Protein AF-0000000083312679 (afdb_homodimer)

pLDDT: mean 95.47, std 6.92, range [53.44, 98.94]

Sequence (278 aa):
MSSEPLKMNVRRFIEQGFNRQDMAEFDRYFSPQVVDHALPPGMPAGREGRKRFAQAFFAAFPDIHVHIEDLLAEGDRTVARWSAHGTHQGELMGIPATGKTVNLTGIAIDRFENGQSVEHWEIIDQVGLMQQLGVMPASMSSEPLKMNVRRFIEQGFNRQDMAEFDRYFSPQVVDHALPPGMPAGREGRKRFAQAFFAAFPDIHVHIEDLLAEGDRTVARWSAHGTHQGELMGIPATGKTVNLTGIAIDRFENGQSVEHWEIIDQVGLMQQLGVMPAS

Secondary structure (DSSP, 8-state):
--SHHHHHHHHHIIIIIIIS--THHHHHHEEEEEEETTPPTTSPSHHHHHHHHHHHHHHH-TT-EEEEEEEEEETTEEEEEEEEEEE--S-BTTBPP---EEEEEEEEEEEEETTEEEEEEEEE-HHHHHHHHTSS---/--SHHHHHHHHHIIIIIIIS--THHHHHHEEEEEEETTPPTTSPSHHHHHHHHHHHHHHH-TT-EEEEEEEEEETTEEEEEEEEEEE--S-BTTBPP---EEEEEEEEEEEEETTEEEEEEEEE-HHHHHHHHTSS---

Solvent-accessible surface area (backbone atoms only — not comparable to full-atom values): 14550 Å² total; per-residue (Å²): 127,78,38,58,66,59,49,52,51,50,53,48,38,49,48,41,29,56,51,61,57,33,68,68,41,50,62,62,42,34,30,71,73,17,47,59,74,52,65,62,89,88,54,56,73,27,38,63,20,54,49,53,51,50,50,46,49,39,57,11,20,73,67,38,41,70,42,79,76,44,78,45,42,43,82,54,30,37,38,38,34,34,38,30,37,30,38,29,68,23,56,47,97,87,38,68,51,72,65,44,70,44,73,41,43,36,42,36,36,36,35,48,57,96,80,15,30,45,32,38,44,51,45,54,44,57,63,63,41,35,28,64,69,65,80,36,78,76,132,128,78,39,57,64,60,49,52,50,51,52,48,37,49,47,42,30,54,50,62,57,33,68,68,40,50,64,63,43,33,31,72,72,18,48,58,74,51,65,64,88,89,55,56,73,27,37,63,21,54,50,53,51,50,50,46,48,39,55,12,19,74,65,36,40,71,43,78,74,43,78,46,42,46,83,54,32,38,36,38,32,32,40,30,36,31,38,30,68,23,57,48,96,86,38,67,52,70,66,46,70,45,73,41,43,37,42,37,38,36,35,48,56,95,81,14,31,44,33,37,43,52,46,54,47,56,61,62,40,36,30,66,69,65,79,38,80,75,131

Organism: NCBI:txid1204385

Foldseek 3Di:
DDQVLVQVLVVCCLVCCQQVVPLVSLVQAADQQAQEPAQDPPADGGSRSVSVLSVLVCQQFVNKHKDFPDWDGDDQKIKTKMKIKGFGCQDDPNRGGQRFIDIKIKMKMFGDDPNYGRYIDMDIPVVRRCCRSPNDPDD/DDQVLVQVLVVCCLVCCQQVVPLVSLVQAADQQAQEPAQDPPADGGSRSVSVLSVLVCQQFVNKHKDFPDWDGDDQKIKTKMKIKGFGCQDDPNRGGQRFIDIKIKMKMFGDDPNYGRYIDMDIPVVRRCCRSPNDPDD

InterPro domains:
  IPR009959 Polyketide cyclase SnoaL-like [PF07366] (10-133)
  IPR009959 Polyketide cyclase SnoaL-like [PTHR38436] (7-137)
  IPR032710 NTF2-like domain superfamily [SSF54427] (4-137)

Nearest PDB structures (foldseek):
  5x7l-assembly1_A  TM=9.373E-01  e=1.331E-15  Streptomyces laurentii
  2gey-assembly3_A  TM=9.085E-01  e=1.146E-13  Streptomyces galilaeus
  2gey-assembly1_B  TM=9.117E-01  e=2.950E-13  Streptomyces galilaeus
  3kkg-assembly1_A-2  TM=8.925E-01  e=1.491E-12  Jannaschia sp. CCS1
  8r20-assembly1_B  TM=8.437E-01  e=8.123E-13  Micromonospora

Radius of gyration: 18.84 Å; Cα contacts (8 Å, |Δi|>4): 569; chains: 2; bounding box: 46×48×37 Å

Structure (mmCIF, N/CA/C/O backbone):
data_AF-0000000083312679-model_v1
#
loop_
_entity.id
_entity.type
_entity.pdbx_description
1 polymer 'Ester cyclase'
#
loop_
_atom_site.group_PDB
_atom_site.id
_atom_site.type_symbol
_atom_site.label_atom_id
_atom_site.label_alt_id
_atom_site.label_comp_id
_atom_site.label_asym_id
_atom_site.label_entity_id
_atom_site.label_seq_id
_atom_site.pdbx_PDB_ins_code
_atom_site.Cartn_x
_atom_site.Cartn_y
_atom_site.Cartn_z
_atom_site.occupancy
_atom_site.B_iso_or_equiv
_atom_site.auth_seq_id
_atom_site.auth_comp_id
_atom_site.auth_asym_id
_atom_site.auth_atom_id
_atom_site.pdbx_PDB_model_num
ATOM 1 N N . MET A 1 1 ? 24.859 9.508 -3.967 1 53.72 1 MET A N 1
ATOM 2 C CA . MET A 1 1 ? 24.406 10.516 -3.018 1 53.72 1 MET A CA 1
ATOM 3 C C . MET A 1 1 ? 23.781 9.867 -1.785 1 53.72 1 MET A C 1
ATOM 5 O O . MET A 1 1 ? 23.25 8.758 -1.866 1 53.72 1 MET A O 1
ATOM 9 N N . SER A 1 2 ? 24.141 10.164 -0.634 1 67.88 2 SER A N 1
ATOM 10 C CA . SER A 1 2 ? 23.734 9.539 0.619 1 67.88 2 SER A CA 1
ATOM 11 C C . SER A 1 2 ? 22.219 9.617 0.811 1 67.88 2 SER A C 1
ATOM 13 O O . SER A 1 2 ? 21.625 10.68 0.605 1 67.88 2 SER A O 1
ATOM 15 N N . SER A 1 3 ? 21.547 8.438 0.856 1 84.81 3 SER A N 1
ATOM 16 C CA . SER A 1 3 ? 20.094 8.344 1.004 1 84.81 3 SER A CA 1
ATOM 17 C C . SER A 1 3 ? 19.641 8.773 2.396 1 84.81 3 SER A C 1
ATOM 19 O O . SER A 1 3 ? 18.453 8.93 2.65 1 84.81 3 SER A O 1
ATOM 21 N N . GLU A 1 4 ? 20.672 9.148 3.244 1 89.19 4 GLU A N 1
ATOM 22 C CA . GLU A 1 4 ? 20.359 9.422 4.645 1 89.19 4 GLU A CA 1
ATOM 23 C C . GLU A 1 4 ? 19.672 10.781 4.801 1 89.19 4 GLU A C 1
ATOM 25 O O . GLU A 1 4 ? 18.719 10.914 5.562 1 89.19 4 GLU A O 1
ATOM 30 N N . PRO A 1 5 ? 20.125 11.742 4.09 1 93.88 5 PRO A N 1
ATOM 31 C CA . PRO A 1 5 ? 19.422 13.023 4.211 1 93.88 5 PRO A CA 1
ATOM 32 C C . PRO A 1 5 ? 17.953 12.914 3.83 1 93.88 5 PRO A C 1
ATOM 34 O O . PRO A 1 5 ? 17.109 13.578 4.434 1 93.88 5 PRO A O 1
ATOM 37 N N . LEU A 1 6 ? 17.625 12.148 2.828 1 96.5 6 LEU A N 1
ATOM 38 C CA . LEU A 1 6 ? 16.234 11.961 2.436 1 96.5 6 LEU A CA 1
ATOM 39 C C . LEU A 1 6 ? 15.445 11.281 3.547 1 96.5 6 LEU A C 1
ATOM 41 O O . LEU A 1 6 ? 14.289 11.633 3.795 1 96.5 6 LEU A O 1
ATOM 45 N N . LYS A 1 7 ? 16.062 10.359 4.203 1 97.69 7 LYS A N 1
ATOM 46 C CA . LYS A 1 7 ? 15.391 9.664 5.297 1 97.69 7 LYS A CA 1
ATOM 47 C C . LYS A 1 7 ? 15.133 10.609 6.469 1 97.69 7 LYS A C 1
ATOM 49 O O . LYS A 1 7 ? 14.078 10.539 7.105 1 97.69 7 LYS A O 1
ATOM 54 N N . MET A 1 8 ? 16.109 11.375 6.773 1 97.62 8 MET A N 1
ATOM 55 C CA . MET A 1 8 ? 15.93 12.359 7.84 1 97.62 8 MET A CA 1
ATOM 56 C C . MET A 1 8 ? 14.773 13.312 7.516 1 97.62 8 MET A C 1
ATOM 58 O O . MET A 1 8 ? 14.016 13.695 8.406 1 97.62 8 MET A O 1
ATOM 62 N N . ASN A 1 9 ? 14.719 13.688 6.27 1 97.94 9 ASN A N 1
ATOM 63 C CA . ASN A 1 9 ? 13.625 14.539 5.812 1 97.94 9 ASN A CA 1
ATOM 64 C C . ASN A 1 9 ? 12.266 13.883 6.051 1 97.94 9 ASN A C 1
ATOM 66 O O . ASN A 1 9 ? 11.336 14.531 6.539 1 97.94 9 ASN A O 1
ATOM 70 N N . VAL A 1 10 ? 12.148 12.602 5.75 1 98.62 10 VAL A N 1
ATOM 71 C CA . VAL A 1 10 ? 10.906 11.859 5.949 1 98.62 10 VAL A CA 1
ATOM 72 C C . VAL A 1 10 ? 10.586 11.766 7.438 1 98.62 10 VAL A C 1
ATOM 74 O O . VAL A 1 10 ? 9.453 12 7.852 1 98.62 10 VAL A O 1
ATOM 77 N N . ARG A 1 11 ? 11.586 11.453 8.266 1 98.62 11 ARG A N 1
ATOM 78 C CA . ARG A 1 11 ? 11.375 11.352 9.703 1 98.62 11 ARG A CA 1
ATOM 79 C C . ARG A 1 11 ? 10.867 12.672 10.281 1 98.62 11 ARG A C 1
ATOM 81 O O . ARG A 1 11 ? 9.945 12.688 11.102 1 98.62 11 ARG A O 1
ATOM 88 N N . ARG A 1 12 ? 11.508 13.719 9.859 1 98.56 12 ARG A N 1
ATOM 89 C CA . ARG A 1 12 ? 11.07 15.039 10.32 1 98.56 12 ARG A CA 1
ATOM 90 C C . ARG A 1 12 ? 9.633 15.312 9.898 1 98.56 12 ARG A C 1
ATOM 92 O O . ARG A 1 12 ? 8.828 15.82 10.695 1 98.56 12 ARG A O 1
ATOM 99 N N . PHE A 1 13 ? 9.344 15.008 8.656 1 98.81 13 PHE A N 1
ATOM 100 C CA . PHE A 1 13 ? 8.008 15.266 8.141 1 98.81 13 PHE A CA 1
ATOM 101 C C . PHE A 1 13 ? 6.961 14.5 8.945 1 98.81 13 PHE A C 1
ATOM 103 O O . PHE A 1 13 ? 5.918 15.047 9.305 1 98.81 13 PHE A O 1
ATOM 110 N N . ILE A 1 14 ? 7.188 13.234 9.234 1 98.75 14 ILE A N 1
ATOM 111 C CA . ILE A 1 14 ? 6.246 12.43 10.008 1 98.75 14 ILE A CA 1
ATOM 112 C C . ILE A 1 14 ? 6.098 13.016 11.406 1 98.75 14 ILE A C 1
ATOM 114 O O . ILE A 1 14 ? 4.98 13.164 11.906 1 98.75 14 ILE A O 1
ATOM 118 N N . GLU A 1 15 ? 7.203 13.375 12.031 1 98.62 15 GLU A N 1
ATOM 119 C CA . GLU A 1 15 ? 7.168 13.906 13.391 1 98.62 15 GLU A CA 1
ATOM 120 C C . GLU A 1 15 ? 6.477 15.266 13.438 1 98.62 15 GLU A C 1
ATOM 122 O O . GLU A 1 15 ? 5.531 15.461 14.203 1 98.62 15 GLU A O 1
ATOM 127 N N . GLN A 1 16 ? 6.883 16.172 12.602 1 98.5 16 GLN A N 1
ATOM 128 C CA . GLN A 1 16 ? 6.383 17.547 12.672 1 98.5 16 GLN A CA 1
ATOM 129 C C . GLN A 1 16 ? 5.059 17.688 11.922 1 98.5 16 GLN A C 1
ATOM 131 O O . GLN A 1 16 ? 4.125 18.312 12.422 1 98.5 16 GLN A O 1
ATOM 136 N N . GLY A 1 17 ? 4.98 17.141 10.727 1 98.25 17 GLY A N 1
ATOM 137 C CA . GLY A 1 17 ? 3.812 17.312 9.875 1 98.25 17 GLY A CA 1
ATOM 138 C C . GLY A 1 17 ? 2.604 16.531 10.359 1 98.25 17 GLY A C 1
ATOM 139 O O . GLY A 1 17 ? 1.486 17.062 10.367 1 98.25 17 GLY A O 1
ATOM 140 N N . PHE A 1 18 ? 2.82 15.328 10.812 1 97.94 18 PHE A N 1
ATOM 141 C CA . PHE A 1 18 ? 1.688 14.484 11.18 1 97.94 18 PHE A CA 1
ATOM 142 C C . PHE A 1 18 ? 1.524 14.422 12.695 1 97.94 18 PHE A C 1
ATOM 144 O O . PHE A 1 18 ? 0.461 14.758 13.219 1 97.94 18 PHE A O 1
ATOM 151 N N . ASN A 1 19 ? 2.588 14.078 13.414 1 98.62 19 ASN A N 1
ATOM 152 C CA . ASN A 1 19 ? 2.451 13.867 14.852 1 98.62 19 ASN A CA 1
ATOM 153 C C . ASN A 1 19 ? 2.234 15.18 15.594 1 98.62 19 ASN A C 1
ATOM 155 O O . ASN A 1 19 ? 1.519 15.219 16.594 1 98.62 19 ASN A O 1
ATOM 159 N N . ARG A 1 20 ? 2.826 16.281 15.07 1 98.25 20 ARG A N 1
ATOM 160 C CA . ARG A 1 20 ? 2.605 17.594 15.664 1 98.25 20 ARG A CA 1
ATOM 161 C C . ARG A 1 20 ? 1.607 18.406 14.844 1 98.25 20 ARG A C 1
ATOM 163 O O . ARG A 1 20 ? 1.278 19.547 15.195 1 98.25 20 ARG A O 1
ATOM 170 N N . GLN A 1 21 ? 1.183 17.875 13.781 1 98.25 21 GLN A N 1
ATOM 171 C CA . GLN A 1 21 ? 0.177 18.438 12.883 1 98.25 21 GLN A CA 1
ATOM 172 C C . GLN A 1 21 ? 0.547 19.859 12.461 1 98.25 21 GLN A C 1
ATOM 174 O O . GLN A 1 21 ? -0.318 20.734 12.375 1 98.25 21 GLN A O 1
ATOM 179 N N . ASP A 1 22 ? 1.848 20.062 12.25 1 98.12 22 ASP A N 1
ATOM 180 C CA . ASP A 1 22 ? 2.365 21.344 11.773 1 98.12 22 ASP A CA 1
ATOM 181 C C . ASP A 1 22 ? 2.238 21.453 10.25 1 98.12 22 ASP A C 1
ATOM 183 O O . ASP A 1 22 ? 3.059 20.906 9.516 1 98.12 22 ASP A O 1
ATOM 187 N N . MET A 1 23 ? 1.324 22.266 9.781 1 97.5 23 MET A N 1
ATOM 188 C CA . MET A 1 23 ? 1.02 22.375 8.359 1 97.5 23 MET A CA 1
ATOM 189 C C . MET A 1 23 ? 2.17 23.031 7.605 1 97.5 23 MET A C 1
ATOM 191 O O . MET A 1 23 ? 2.33 22.828 6.402 1 97.5 23 MET A O 1
ATOM 195 N N . ALA A 1 24 ? 3.004 23.812 8.258 1 98.06 24 ALA A N 1
ATOM 196 C CA . ALA A 1 24 ? 4.152 24.438 7.617 1 98.06 24 ALA A CA 1
ATOM 197 C C . ALA A 1 24 ? 5.148 23.406 7.121 1 98.06 24 ALA A C 1
ATOM 199 O O . ALA A 1 24 ? 5.875 23.641 6.152 1 98.06 24 ALA A O 1
ATOM 200 N N . GLU A 1 25 ? 5.148 22.312 7.785 1 98.44 25 GLU A N 1
ATOM 201 C CA . GLU A 1 25 ? 6.066 21.234 7.387 1 98.44 25 GLU A CA 1
ATOM 202 C C . GLU A 1 25 ? 5.664 20.641 6.043 1 98.44 25 GLU A C 1
ATOM 204 O O . GLU A 1 25 ? 6.508 20.094 5.324 1 98.44 25 GLU A O 1
ATOM 209 N N . PHE A 1 26 ? 4.379 20.703 5.68 1 98.62 26 PHE A N 1
ATOM 210 C CA . PHE A 1 26 ? 3.941 20.25 4.367 1 98.62 26 PHE A CA 1
ATOM 211 C C . PHE A 1 26 ? 4.508 21.141 3.266 1 98.62 26 PHE A C 1
ATOM 213 O O . PHE A 1 26 ? 4.844 20.656 2.182 1 98.62 26 PHE A O 1
ATOM 220 N N . ASP A 1 27 ? 4.668 22.453 3.545 1 98.06 27 ASP A N 1
ATOM 221 C CA . ASP A 1 27 ? 5.254 23.391 2.596 1 98.06 27 ASP A CA 1
ATOM 222 C C . ASP A 1 27 ? 6.738 23.109 2.383 1 98.06 27 ASP A C 1
ATOM 224 O O . ASP A 1 27 ? 7.258 23.297 1.28 1 98.06 27 ASP A O 1
ATOM 228 N N . ARG A 1 28 ? 7.363 22.719 3.424 1 98 28 ARG A N 1
ATOM 229 C CA . ARG A 1 28 ? 8.789 22.422 3.357 1 98 28 ARG A CA 1
ATOM 230 C C . ARG A 1 28 ? 9.031 21.109 2.621 1 98 28 ARG A C 1
ATOM 232 O O . ARG A 1 28 ? 10 20.984 1.861 1 98 28 ARG A O 1
ATOM 239 N N . TYR A 1 29 ? 8.188 20.109 2.826 1 98.62 29 TYR A N 1
ATOM 240 C CA . TYR A 1 29 ? 8.422 18.734 2.404 1 98.62 29 TYR A CA 1
ATOM 241 C C . TYR A 1 29 ? 7.996 18.531 0.957 1 98.62 29 TYR A C 1
ATOM 243 O O . TYR A 1 29 ? 8.711 17.906 0.175 1 98.62 29 TYR A O 1
ATOM 251 N N . PHE A 1 30 ? 6.859 19.078 0.533 1 98.75 30 PHE A N 1
ATOM 252 C CA . PHE A 1 30 ? 6.312 18.844 -0.799 1 98.75 30 PHE A CA 1
ATOM 253 C C . PHE A 1 30 ? 6.574 20.047 -1.705 1 98.75 30 PHE A C 1
ATOM 255 O O . PHE A 1 30 ? 6.434 21.203 -1.281 1 98.75 30 PHE A O 1
ATOM 262 N N . SER A 1 31 ? 6.969 19.766 -2.939 1 98.62 31 SER A N 1
ATOM 263 C CA . SER A 1 31 ? 6.938 20.812 -3.961 1 98.62 31 SER A CA 1
ATOM 264 C C . SER A 1 31 ? 5.52 21.312 -4.188 1 98.62 31 SER A C 1
ATOM 266 O O . SER A 1 31 ? 4.559 20.547 -4.098 1 98.62 31 SER A O 1
ATOM 268 N N . PRO A 1 32 ? 5.359 22.594 -4.531 1 97.69 32 PRO A N 1
ATOM 269 C CA . PRO A 1 32 ? 4.012 23.125 -4.758 1 97.69 32 PRO A CA 1
ATOM 270 C C . PRO A 1 32 ? 3.244 22.344 -5.828 1 97.69 32 PRO A C 1
ATOM 272 O O . PRO A 1 32 ? 2.018 22.25 -5.762 1 97.69 32 PRO A O 1
ATOM 275 N N . GLN A 1 33 ? 3.975 21.781 -6.742 1 97.5 33 GLN A N 1
ATOM 276 C CA . GLN A 1 33 ? 3.33 21.094 -7.855 1 97.5 33 GLN A CA 1
ATOM 277 C C . GLN A 1 33 ? 3.568 19.594 -7.781 1 97.5 33 GLN A C 1
ATOM 279 O O . GLN A 1 33 ? 3.678 18.922 -8.812 1 97.5 33 GLN A O 1
ATOM 284 N N . VAL A 1 34 ? 3.77 19.141 -6.617 1 98.69 34 VAL A N 1
ATOM 285 C CA . VAL A 1 34 ? 3.965 17.703 -6.445 1 98.69 34 VAL A CA 1
ATOM 286 C C . VAL A 1 34 ? 2.877 16.938 -7.191 1 98.69 34 VAL A C 1
ATOM 288 O O . VAL A 1 34 ? 1.705 17.312 -7.16 1 98.69 34 VAL A O 1
ATOM 291 N N . VAL A 1 35 ? 3.246 15.953 -7.977 1 98.5 35 VAL A N 1
ATOM 292 C CA . VAL A 1 35 ? 2.301 15.008 -8.562 1 98.5 35 VAL A CA 1
ATOM 293 C C . VAL A 1 35 ? 1.924 13.953 -7.523 1 98.5 35 VAL A C 1
ATOM 295 O O . VAL A 1 35 ? 2.723 13.062 -7.219 1 98.5 35 VAL A O 1
ATOM 298 N N . ASP A 1 36 ? 0.743 14.078 -7.035 1 98.12 36 ASP A N 1
ATOM 299 C CA . ASP A 1 36 ? 0.276 13.195 -5.969 1 98.12 36 ASP A CA 1
ATOM 300 C C . ASP A 1 36 ? -0.697 12.148 -6.512 1 98.12 36 ASP A C 1
ATOM 302 O O . ASP A 1 36 ? -1.846 12.461 -6.824 1 98.12 36 ASP A O 1
ATOM 306 N N . HIS A 1 37 ? -0.291 10.891 -6.523 1 97.5 37 HIS A N 1
ATOM 307 C CA . HIS A 1 37 ? -1.085 9.797 -7.074 1 97.5 37 HIS A CA 1
ATOM 308 C C . HIS A 1 37 ? -2 9.195 -6.016 1 97.5 37 HIS A C 1
ATOM 310 O O . HIS A 1 37 ? -2.732 8.242 -6.297 1 97.5 37 HIS A O 1
ATOM 316 N N . ALA A 1 38 ? -1.944 9.75 -4.809 1 96.19 38 ALA A N 1
ATOM 317 C CA . ALA A 1 38 ? -2.652 9.117 -3.695 1 96.19 38 ALA A CA 1
ATOM 318 C C . ALA A 1 38 ? -3.836 9.969 -3.246 1 96.19 38 ALA A C 1
ATOM 320 O O . ALA A 1 38 ? -4.562 9.594 -2.322 1 96.19 38 ALA A O 1
ATOM 321 N N . LEU A 1 39 ? -4.094 11.094 -3.859 1 93.94 39 LEU A N 1
ATOM 322 C CA . LEU A 1 39 ? -5.184 11.977 -3.459 1 93.94 39 LEU A CA 1
ATOM 323 C C . LEU A 1 39 ? -6.531 11.406 -3.895 1 93.94 39 LEU A C 1
ATOM 325 O O . LEU A 1 39 ? -6.676 10.938 -5.027 1 93.94 39 LEU A O 1
ATOM 329 N N . PRO A 1 40 ? -7.492 11.414 -3.01 1 87.88 40 PRO A N 1
ATOM 330 C CA . PRO A 1 40 ? -8.844 11.055 -3.449 1 87.88 40 PRO A CA 1
ATOM 331 C C . PRO A 1 40 ? -9.375 11.977 -4.543 1 87.88 40 PRO A C 1
ATOM 333 O O . PRO A 1 40 ? -8.922 13.117 -4.664 1 87.88 40 PRO A O 1
ATOM 336 N N . PRO A 1 41 ? -10.328 11.367 -5.25 1 85.31 41 PRO A N 1
ATOM 337 C CA . PRO A 1 41 ? -10.938 12.211 -6.281 1 85.31 41 PRO A CA 1
ATOM 338 C C . PRO A 1 41 ? -11.586 13.469 -5.707 1 85.31 41 PRO A C 1
ATOM 340 O O . PRO A 1 41 ? -12.164 13.422 -4.617 1 85.31 41 PRO A O 1
ATOM 343 N N . GLY A 1 42 ? -11.43 14.578 -6.43 1 86.62 42 GLY A N 1
ATOM 344 C CA . GLY A 1 42 ? -12.094 15.812 -6.039 1 86.62 42 GLY A CA 1
ATOM 345 C C . GLY A 1 42 ? -11.195 16.766 -5.27 1 86.62 42 GLY A C 1
ATOM 346 O O . GLY A 1 42 ? -11.547 17.922 -5.059 1 86.62 42 GLY A O 1
ATOM 347 N N . MET A 1 43 ? -10.109 16.328 -4.867 1 90.5 43 MET A N 1
ATOM 348 C CA . MET A 1 43 ? -9.172 17.188 -4.152 1 90.5 43 MET A CA 1
ATOM 349 C C . MET A 1 43 ? -8.359 18.047 -5.129 1 90.5 43 MET A C 1
ATOM 351 O O . MET A 1 43 ? -8.102 17.625 -6.258 1 90.5 43 MET A O 1
ATOM 355 N N . PRO A 1 44 ? -7.941 19.203 -4.664 1 94.75 44 PRO A N 1
ATOM 356 C CA . PRO A 1 44 ? -7.023 19.984 -5.492 1 94.75 44 PRO A CA 1
ATOM 357 C C . PRO A 1 44 ? -5.715 19.266 -5.777 1 94.75 44 PRO A C 1
ATOM 359 O O . PRO A 1 44 ? -5.285 18.422 -4.984 1 94.75 44 PRO A O 1
ATOM 362 N N . ALA A 1 45 ? -5.199 19.641 -6.887 1 96.12 45 ALA A N 1
ATOM 363 C CA . ALA A 1 45 ? -3.906 19.047 -7.23 1 96.12 45 ALA A CA 1
ATOM 364 C C . ALA A 1 45 ? -2.785 19.672 -6.402 1 96.12 45 ALA A C 1
ATOM 366 O O . ALA A 1 45 ? -2.98 20.703 -5.758 1 96.12 45 ALA A O 1
ATOM 367 N N . GLY A 1 46 ? -1.631 18.938 -6.363 1 97.38 46 GLY A N 1
ATOM 368 C CA . GLY A 1 46 ? -0.413 19.484 -5.777 1 97.38 46 GLY A CA 1
ATOM 369 C C . GLY A 1 46 ? -0.438 19.5 -4.262 1 97.38 46 GLY A C 1
ATOM 370 O O . GLY A 1 46 ? -1.159 18.719 -3.637 1 97.38 46 GLY A O 1
ATOM 371 N N . ARG A 1 47 ? 0.456 20.328 -3.701 1 98.12 47 ARG A N 1
ATOM 372 C CA . ARG A 1 47 ? 0.679 20.422 -2.262 1 98.12 47 ARG A CA 1
ATOM 373 C C . ARG A 1 47 ? -0.594 20.844 -1.537 1 98.12 47 ARG A C 1
ATOM 375 O O . ARG A 1 47 ? -0.857 20.391 -0.42 1 98.12 47 ARG A O 1
ATOM 382 N N . GLU A 1 48 ? -1.374 21.672 -2.15 1 97.56 48 GLU A N 1
ATOM 383 C CA . GLU A 1 48 ? -2.607 22.141 -1.523 1 97.56 48 GLU A CA 1
ATOM 384 C C . GLU A 1 48 ? -3.58 20.984 -1.298 1 97.56 48 GLU A C 1
ATOM 386 O O . GLU A 1 48 ? -4.242 20.922 -0.259 1 97.56 48 GLU A O 1
ATOM 391 N N . GLY A 1 49 ? -3.723 20.109 -2.254 1 97.62 49 GLY A N 1
ATOM 392 C CA . GLY A 1 49 ? -4.559 18.938 -2.064 1 97.62 49 GLY A CA 1
ATOM 393 C C . GLY A 1 49 ? -4.094 18.047 -0.927 1 97.62 49 GLY A C 1
ATOM 394 O O . GLY A 1 49 ? -4.902 17.578 -0.126 1 97.62 49 GLY A O 1
ATOM 395 N N . ARG A 1 50 ? -2.791 17.875 -0.872 1 97.75 50 ARG A N 1
ATOM 396 C CA . ARG A 1 50 ? -2.217 17.062 0.192 1 97.75 50 ARG A CA 1
ATOM 397 C C . ARG A 1 50 ? -2.502 17.672 1.562 1 97.75 50 ARG A C 1
ATOM 399 O O . ARG A 1 50 ? -2.84 16.953 2.506 1 97.75 50 ARG A O 1
ATOM 406 N N . LYS A 1 51 ? -2.391 18.969 1.65 1 97.94 51 LYS A N 1
ATOM 407 C CA . LYS A 1 51 ? -2.656 19.656 2.906 1 97.94 51 LYS A CA 1
ATOM 408 C C . LYS A 1 51 ? -4.121 19.516 3.309 1 97.94 51 LYS A C 1
ATOM 410 O O . LYS A 1 51 ? -4.43 19.25 4.473 1 97.94 51 LYS A O 1
ATOM 415 N N . ARG A 1 52 ? -4.992 19.688 2.373 1 96.5 52 ARG A N 1
ATOM 416 C CA . ARG A 1 52 ? -6.418 19.562 2.658 1 96.5 52 ARG A CA 1
ATOM 417 C C . ARG A 1 52 ? -6.762 18.156 3.121 1 96.5 52 ARG A C 1
ATOM 419 O O . ARG A 1 52 ? -7.551 17.969 4.055 1 96.5 52 ARG A O 1
ATOM 426 N N . PHE A 1 53 ? -6.188 17.203 2.5 1 95.81 53 PHE A N 1
ATOM 427 C CA . PHE A 1 53 ? -6.402 15.82 2.891 1 95.81 53 PHE A CA 1
ATOM 428 C C . PHE A 1 53 ? -5.918 15.578 4.316 1 95.81 53 PHE A C 1
ATOM 430 O O . PHE A 1 53 ? -6.629 14.984 5.129 1 95.81 53 PHE A O 1
ATOM 437 N N . ALA A 1 54 ? -4.73 16.047 4.562 1 97.19 54 ALA A N 1
ATOM 438 C CA . ALA A 1 54 ? -4.172 15.883 5.902 1 97.19 54 ALA A CA 1
ATOM 439 C C . ALA A 1 54 ? -5.055 16.562 6.945 1 97.19 54 ALA A C 1
ATOM 441 O O . ALA A 1 54 ? -5.293 16.016 8.023 1 97.19 54 ALA A O 1
ATOM 442 N N . GLN A 1 55 ? -5.574 17.688 6.664 1 96.69 55 GLN A N 1
ATOM 443 C CA . GLN A 1 55 ? -6.43 18.422 7.586 1 96.69 55 GLN A CA 1
ATOM 444 C C . GLN A 1 55 ? -7.719 17.656 7.871 1 96.69 55 GLN A C 1
ATOM 446 O O . GLN A 1 55 ? -8.188 17.625 9.016 1 96.69 55 GLN A O 1
ATOM 451 N N . ALA A 1 56 ? -8.281 17.109 6.848 1 94.56 56 ALA A N 1
ATOM 452 C CA . ALA A 1 56 ? -9.477 16.297 7.039 1 94.56 56 ALA A CA 1
ATOM 453 C C . ALA A 1 56 ? -9.188 15.102 7.945 1 94.56 56 ALA A C 1
ATOM 455 O O . ALA A 1 56 ? -10.008 14.75 8.805 1 94.56 56 ALA A O 1
ATOM 456 N N . PHE A 1 57 ? -8.086 14.523 7.738 1 96.12 57 PHE A N 1
ATOM 457 C CA . PHE A 1 57 ? -7.68 13.383 8.547 1 96.12 57 PHE A CA 1
ATOM 458 C C . PHE A 1 57 ? -7.445 13.797 9.992 1 96.12 57 PHE A C 1
ATOM 460 O O . PHE A 1 57 ? -7.859 13.102 10.922 1 96.12 57 PHE A O 1
ATOM 467 N N . PHE A 1 58 ? -6.812 14.922 10.211 1 97.81 58 PHE A N 1
ATOM 468 C CA . PHE A 1 58 ? -6.566 15.438 11.555 1 97.81 58 PHE A CA 1
ATOM 469 C C . PHE A 1 58 ? -7.875 15.766 12.258 1 97.81 58 PHE A C 1
ATOM 471 O O . PHE A 1 58 ? -8.008 15.547 13.461 1 97.81 58 PHE A O 1
ATOM 478 N N . ALA A 1 59 ? -8.797 16.281 11.484 1 97.62 59 ALA A N 1
ATOM 479 C CA . ALA A 1 59 ? -10.109 16.594 12.055 1 97.62 59 ALA A CA 1
ATOM 480 C C . ALA A 1 59 ? -10.828 15.312 12.484 1 97.62 59 ALA A C 1
ATOM 482 O O . ALA A 1 59 ? -11.5 15.297 13.516 1 97.62 59 ALA A O 1
ATOM 483 N N . ALA A 1 60 ? -10.641 14.312 11.742 1 97.62 60 ALA A N 1
ATOM 484 C CA . ALA A 1 60 ? -11.289 13.039 12.031 1 97.62 60 ALA A CA 1
ATOM 485 C C . ALA A 1 60 ? -10.602 12.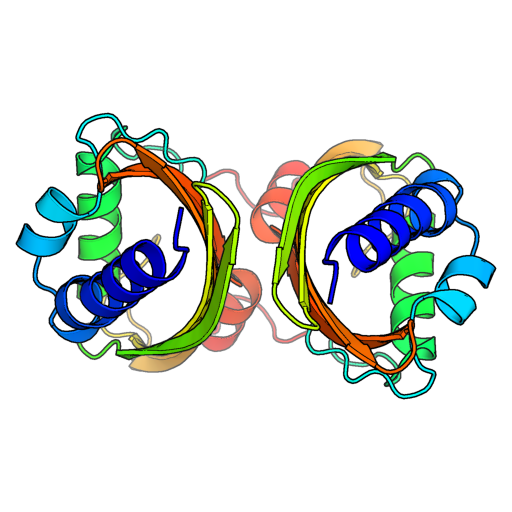32 13.188 1 97.62 60 ALA A C 1
ATOM 487 O O . ALA A 1 60 ? -11.25 11.633 13.984 1 97.62 60 ALA A O 1
ATOM 488 N N . PHE A 1 61 ? -9.297 12.445 13.242 1 98.19 61 PHE A N 1
ATOM 489 C CA . PHE A 1 61 ? -8.469 11.797 14.25 1 98.19 61 PHE A CA 1
ATOM 490 C C . PHE A 1 61 ? -7.551 12.812 14.93 1 98.19 61 PHE A C 1
ATOM 492 O O . PHE A 1 61 ? -6.332 12.781 14.734 1 98.19 61 PHE A O 1
ATOM 499 N N . PRO A 1 62 ? -8 13.57 15.828 1 98.19 62 PRO A N 1
ATOM 500 C CA . PRO A 1 62 ? -7.203 14.656 16.406 1 98.19 62 PRO A CA 1
ATOM 501 C C . PRO A 1 62 ? -6.027 14.148 17.234 1 98.19 62 PRO A C 1
ATOM 503 O O . PRO A 1 62 ? -5.066 14.891 17.469 1 98.19 62 PRO A O 1
ATOM 506 N N . ASP A 1 63 ? -6.086 12.891 17.703 1 98.44 63 ASP A N 1
ATOM 507 C CA . ASP A 1 63 ? -5.02 12.328 18.516 1 98.44 63 ASP A CA 1
ATOM 508 C C . ASP A 1 63 ? -4.152 11.367 17.703 1 98.44 63 ASP A C 1
ATOM 510 O O . ASP A 1 63 ? -3.463 10.516 18.266 1 98.44 63 ASP A O 1
ATOM 514 N N . ILE A 1 64 ? -4.215 11.477 16.406 1 98.06 64 ILE A N 1
ATOM 515 C CA . ILE A 1 64 ? -3.498 10.555 15.531 1 98.06 64 ILE A CA 1
ATOM 516 C C . ILE A 1 64 ? -2.008 10.578 15.867 1 98.06 64 ILE A C 1
ATOM 518 O O . ILE A 1 64 ? -1.44 11.641 16.125 1 98.06 64 ILE A O 1
ATOM 522 N N . HIS A 1 65 ? -1.374 9.453 15.875 1 98.81 65 HIS A N 1
ATOM 523 C CA . HIS A 1 65 ? 0.068 9.297 16.031 1 98.81 65 HIS A CA 1
ATOM 524 C C . HIS A 1 65 ? 0.619 8.273 15.039 1 98.81 65 HIS A C 1
ATOM 526 O O . HIS A 1 65 ? 0.165 7.133 15.008 1 98.81 65 HIS A O 1
ATOM 532 N N . VAL A 1 66 ? 1.601 8.727 14.297 1 98.75 66 VAL A N 1
ATOM 533 C CA . VAL A 1 66 ? 2.158 7.906 13.227 1 98.75 66 VAL A CA 1
ATOM 534 C C . VAL A 1 66 ? 3.525 7.367 13.648 1 98.75 66 VAL A C 1
ATOM 536 O O . VAL A 1 66 ? 4.336 8.102 14.219 1 98.75 66 VAL A O 1
ATOM 539 N N . HIS A 1 67 ? 3.734 6.121 13.375 1 98.75 67 HIS A N 1
ATOM 540 C CA . HIS A 1 67 ? 5.012 5.449 13.594 1 98.75 67 HIS A CA 1
ATOM 541 C C . HIS A 1 67 ? 5.586 4.926 12.281 1 98.75 67 HIS A C 1
ATOM 543 O O . HIS A 1 67 ? 4.875 4.312 11.492 1 98.75 67 HIS A O 1
ATOM 549 N N . ILE A 1 68 ? 6.848 5.227 12.078 1 98.81 68 ILE A N 1
ATOM 550 C CA . ILE A 1 68 ? 7.547 4.652 10.93 1 98.81 68 ILE A CA 1
ATOM 551 C C . ILE A 1 68 ? 8.008 3.232 11.266 1 98.81 68 ILE A C 1
ATOM 553 O O . ILE A 1 68 ? 8.789 3.031 12.203 1 98.81 68 ILE A O 1
ATOM 557 N N . GLU A 1 69 ? 7.523 2.293 10.516 1 98.75 69 GLU A N 1
ATOM 558 C CA . GLU A 1 69 ? 7.891 0.895 10.719 1 98.75 69 GLU A CA 1
ATOM 559 C C . GLU A 1 69 ? 9.125 0.523 9.898 1 98.75 69 GLU A C 1
ATOM 561 O O . GLU A 1 69 ? 9.992 -0.218 10.375 1 98.75 69 GLU A O 1
ATOM 566 N N . ASP A 1 70 ? 9.172 0.962 8.672 1 98.44 70 ASP A N 1
ATOM 567 C CA . ASP A 1 70 ? 10.305 0.841 7.754 1 98.44 70 ASP A CA 1
ATOM 568 C C . ASP A 1 70 ? 10.547 2.15 7.008 1 98.44 70 ASP A C 1
ATOM 570 O O . ASP A 1 70 ? 9.602 2.871 6.68 1 98.44 70 ASP A O 1
ATOM 574 N N . LEU A 1 71 ? 11.805 2.412 6.781 1 98.56 71 LEU A N 1
ATOM 575 C CA . LEU A 1 71 ? 12.195 3.561 5.973 1 98.56 71 LEU A CA 1
ATOM 576 C C . LEU A 1 71 ? 13.406 3.221 5.098 1 98.56 71 LEU A C 1
ATOM 578 O O . LEU A 1 71 ? 14.5 2.996 5.609 1 98.56 71 LEU A O 1
ATOM 582 N N . LEU A 1 72 ? 13.125 3.119 3.814 1 98 72 LEU A N 1
ATOM 583 C CA . LEU A 1 72 ? 14.156 2.828 2.832 1 98 72 LEU A CA 1
ATOM 584 C C . LEU A 1 72 ? 14.406 4.031 1.928 1 98 72 LEU A C 1
ATOM 586 O O . LEU A 1 72 ? 13.539 4.895 1.784 1 98 72 LEU A O 1
ATOM 590 N N . ALA A 1 73 ? 15.602 4.082 1.394 1 97.5 73 ALA A N 1
ATOM 591 C CA . ALA A 1 73 ? 15.945 5.098 0.401 1 97.5 73 ALA A CA 1
ATOM 592 C C . ALA A 1 73 ? 16.891 4.527 -0.658 1 97.5 73 ALA A C 1
ATOM 594 O O . ALA A 1 73 ? 17.797 3.754 -0.341 1 97.5 73 ALA A O 1
ATOM 595 N N . GLU A 1 74 ? 16.609 4.84 -1.862 1 96.56 74 GLU A N 1
ATOM 596 C CA . GLU A 1 74 ? 17.484 4.52 -2.996 1 96.56 74 GLU A CA 1
ATOM 597 C C . GLU A 1 74 ? 17.406 5.598 -4.07 1 96.56 74 GLU A C 1
ATOM 599 O O . GLU A 1 74 ? 16.328 5.891 -4.586 1 96.56 74 GLU A O 1
ATOM 604 N N . GLY A 1 75 ? 18.547 6.09 -4.449 1 95 75 GLY A N 1
ATOM 605 C CA . GLY A 1 75 ? 18.531 7.207 -5.383 1 95 75 GLY A CA 1
ATOM 606 C C . GLY A 1 75 ? 17.781 8.414 -4.855 1 95 75 GLY A C 1
ATOM 607 O O . GLY A 1 75 ? 18.094 8.922 -3.773 1 95 75 GLY A O 1
ATOM 608 N N . ASP A 1 76 ? 16.844 8.828 -5.633 1 96.62 76 ASP A N 1
ATOM 609 C CA . ASP A 1 76 ? 16.078 10.023 -5.281 1 96.62 76 ASP A CA 1
ATOM 610 C C . ASP A 1 76 ? 14.727 9.656 -4.691 1 96.62 76 ASP A C 1
ATOM 612 O O . ASP A 1 76 ? 13.805 10.477 -4.68 1 96.62 76 ASP A O 1
ATOM 616 N N . ARG A 1 77 ? 14.648 8.383 -4.215 1 98 77 ARG A N 1
ATOM 617 C CA . ARG A 1 77 ? 13.352 7.941 -3.721 1 98 77 ARG A CA 1
ATOM 618 C C . ARG A 1 77 ? 13.461 7.402 -2.299 1 98 77 ARG A C 1
ATOM 620 O O . ARG A 1 77 ? 14.484 6.824 -1.927 1 98 77 ARG A O 1
ATOM 627 N N . THR A 1 78 ? 12.406 7.617 -1.54 1 98.62 78 THR A N 1
ATOM 628 C CA . THR A 1 78 ? 12.234 6.992 -0.234 1 98.62 78 THR A CA 1
ATOM 629 C C . THR A 1 78 ? 10.945 6.18 -0.192 1 98.62 78 THR A C 1
ATOM 631 O O . THR A 1 78 ? 10.023 6.418 -0.981 1 98.62 78 THR A O 1
ATOM 634 N N . VAL A 1 79 ? 10.898 5.172 0.638 1 98.81 79 VAL A N 1
ATOM 635 C CA . VAL A 1 79 ? 9.703 4.406 0.971 1 98.81 79 VAL A CA 1
ATOM 636 C C . VAL A 1 79 ? 9.516 4.375 2.486 1 98.81 79 VAL A C 1
ATOM 638 O O . VAL A 1 79 ? 10.445 4.035 3.227 1 98.81 79 VAL A O 1
ATOM 641 N N . ALA A 1 80 ? 8.367 4.727 2.936 1 98.88 80 ALA A N 1
ATOM 642 C CA . ALA A 1 80 ? 8.016 4.637 4.348 1 98.88 80 ALA A CA 1
ATOM 643 C C . ALA A 1 80 ? 6.805 3.725 4.555 1 98.88 80 ALA A C 1
ATOM 645 O O . ALA A 1 80 ? 5.727 3.986 4.02 1 98.88 80 ALA A O 1
ATOM 646 N N . ARG A 1 81 ? 6.988 2.619 5.207 1 98.94 81 ARG A N 1
ATOM 647 C CA . ARG A 1 81 ? 5.887 1.861 5.789 1 98.94 81 ARG A CA 1
ATOM 648 C C . ARG A 1 81 ? 5.555 2.367 7.191 1 98.94 81 ARG A C 1
ATOM 650 O O . ARG A 1 81 ? 6.445 2.516 8.031 1 98.94 81 ARG A O 1
ATOM 657 N N . TRP A 1 82 ? 4.293 2.645 7.371 1 98.88 82 TRP A N 1
ATOM 658 C CA . TRP A 1 82 ? 3.939 3.307 8.625 1 98.88 82 TRP A CA 1
ATOM 659 C C . TRP A 1 82 ? 2.648 2.734 9.195 1 98.88 82 TRP A C 1
ATOM 661 O O . TRP A 1 82 ? 1.867 2.105 8.477 1 98.88 82 TRP A O 1
ATOM 671 N N . SER A 1 83 ? 2.502 2.871 10.469 1 98.81 83 SER A N 1
ATOM 672 C CA . SER A 1 83 ? 1.263 2.646 11.211 1 98.81 83 SER A CA 1
ATOM 673 C C . SER A 1 83 ? 0.826 3.906 11.953 1 98.81 83 SER A C 1
ATOM 675 O O . SER A 1 83 ? 1.663 4.703 12.383 1 98.81 83 SER A O 1
ATOM 677 N N . ALA A 1 84 ? -0.444 4.07 12.039 1 98.69 84 ALA A N 1
ATOM 678 C CA . ALA A 1 84 ? -1.02 5.219 12.734 1 98.69 84 ALA A CA 1
ATOM 679 C C . ALA A 1 84 ? -2.146 4.793 13.664 1 98.69 84 ALA A C 1
ATOM 681 O O . ALA A 1 84 ? -2.979 3.955 13.305 1 98.69 84 ALA A O 1
ATOM 682 N N . HIS A 1 85 ? -2.107 5.316 14.805 1 98.5 85 HIS A N 1
ATOM 683 C CA . HIS A 1 85 ? -3.162 5.082 15.781 1 98.5 85 HIS A CA 1
ATOM 684 C C . HIS A 1 85 ? -3.908 6.371 16.109 1 98.5 85 HIS A C 1
ATOM 686 O O . HIS A 1 85 ? -3.301 7.441 16.172 1 98.5 85 HIS A O 1
ATOM 692 N N . GLY A 1 86 ? -5.211 6.227 16.297 1 98.44 86 GLY A N 1
ATOM 693 C CA . GLY A 1 86 ? -6.027 7.383 16.625 1 98.44 86 GLY A CA 1
ATOM 694 C C . GLY A 1 86 ? -7.465 7.023 16.953 1 98.44 86 GLY A C 1
ATOM 695 O O . GLY A 1 86 ? -7.875 5.875 16.797 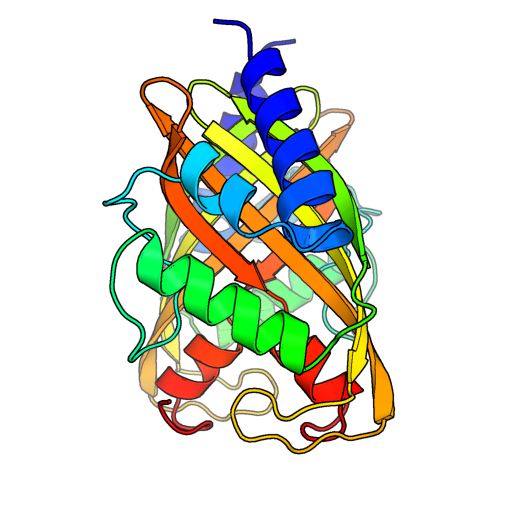1 98.44 86 GLY A O 1
ATOM 696 N N . THR A 1 87 ? -8.141 8.023 17.469 1 98.62 87 THR A N 1
ATOM 697 C CA . THR A 1 87 ? -9.555 7.883 17.812 1 98.62 87 THR A CA 1
ATOM 698 C C . THR A 1 87 ? -10.43 8.648 16.828 1 98.62 87 THR A C 1
ATOM 700 O O . THR A 1 87 ? -10.195 9.828 16.562 1 98.62 87 THR A O 1
ATOM 703 N N . HIS A 1 88 ? -11.414 7.945 16.297 1 98.38 88 HIS A N 1
ATOM 704 C CA . HIS A 1 88 ? -12.312 8.539 15.312 1 98.38 88 HIS A CA 1
ATOM 705 C C . HIS A 1 88 ? -13.297 9.492 15.977 1 98.38 88 HIS A C 1
ATOM 707 O O . HIS A 1 88 ? -14.352 9.07 16.469 1 98.38 88 HIS A O 1
ATOM 713 N N . GLN A 1 89 ? -13.023 10.789 15.812 1 98.25 89 GLN A N 1
ATOM 714 C CA . GLN A 1 89 ? -13.789 11.766 16.578 1 98.25 89 GLN A CA 1
ATOM 715 C C . GLN A 1 89 ? -14.477 12.773 15.656 1 98.25 89 GLN A C 1
ATOM 717 O O . GLN A 1 89 ? -15.219 13.641 16.109 1 98.25 89 GLN A O 1
ATOM 722 N N . GLY A 1 90 ? -14.172 12.719 14.414 1 97.56 90 GLY A N 1
ATOM 723 C CA . GLY A 1 90 ? -14.797 13.555 13.398 1 97.56 90 GLY A CA 1
ATOM 724 C C . GLY A 1 90 ? -15.156 12.789 12.133 1 97.56 90 GLY A C 1
ATOM 725 O O . GLY A 1 90 ? -14.766 11.633 11.969 1 97.56 90 GLY A O 1
ATOM 726 N N . GLU A 1 91 ? -15.883 13.484 11.289 1 95.25 91 GLU A N 1
ATOM 727 C CA . GLU A 1 91 ? -16.312 12.859 10.039 1 95.25 91 GLU A CA 1
ATOM 728 C C . GLU A 1 91 ? -15.133 12.594 9.117 1 95.25 91 GLU A C 1
ATOM 730 O O . GLU A 1 91 ? -14.227 13.422 9 1 95.25 91 GLU A O 1
ATOM 735 N N . LEU A 1 92 ? -15.148 11.398 8.539 1 90.56 92 LEU A N 1
ATOM 736 C CA . LEU A 1 92 ? -14.148 11.023 7.547 1 90.56 92 LEU A CA 1
ATOM 737 C C . LEU A 1 92 ? -14.797 10.375 6.332 1 90.56 92 LEU A C 1
ATOM 739 O O . LEU A 1 92 ? -15.422 9.312 6.453 1 90.56 92 LEU A O 1
ATOM 743 N N . MET A 1 93 ? -14.617 10.961 5.207 1 81.56 93 MET A N 1
ATOM 744 C CA . MET A 1 93 ? -15.133 10.398 3.961 1 81.56 93 MET A CA 1
ATOM 745 C C . MET A 1 93 ? -16.625 10.07 4.082 1 81.56 93 MET A C 1
ATOM 747 O O . MET A 1 93 ? -17.062 8.992 3.678 1 81.56 93 MET A O 1
ATOM 751 N N . GLY A 1 94 ? -17.312 10.859 4.766 1 86.56 94 GLY A N 1
ATOM 752 C CA . GLY A 1 94 ? -18.75 10.719 4.898 1 86.56 94 GLY A CA 1
ATOM 753 C C . GLY A 1 94 ? -19.156 9.82 6.055 1 86.56 94 GLY A C 1
ATOM 754 O O . GLY A 1 94 ? -20.344 9.633 6.312 1 86.56 94 GLY A O 1
ATOM 755 N N . ILE A 1 95 ? -18.25 9.297 6.746 1 91.5 95 ILE A N 1
ATOM 756 C CA . ILE A 1 95 ? -18.5 8.445 7.902 1 91.5 95 ILE A CA 1
ATOM 757 C C . ILE A 1 95 ? -18.5 9.281 9.18 1 91.5 95 ILE A C 1
ATOM 759 O O . ILE A 1 95 ? -17.469 9.867 9.531 1 91.5 95 ILE A O 1
ATOM 763 N N . PRO A 1 96 ? -19.594 9.266 9.836 1 95.75 96 PRO A N 1
ATOM 764 C CA . PRO A 1 96 ? -19.625 10.031 11.086 1 95.75 96 PRO A CA 1
ATOM 765 C C . PRO A 1 96 ? -18.688 9.453 12.148 1 95.75 96 PRO A C 1
ATOM 767 O O . PRO A 1 96 ? -18.312 8.281 12.078 1 95.75 96 PRO A O 1
ATOM 770 N N . ALA A 1 97 ? -18.391 10.289 13.117 1 97.31 97 ALA A N 1
ATOM 771 C CA . ALA A 1 97 ? -17.531 9.852 14.227 1 97.31 97 ALA A CA 1
ATOM 772 C C . ALA A 1 97 ? -18.125 8.617 14.906 1 97.31 97 ALA A C 1
ATOM 774 O O . ALA A 1 97 ? -19.312 8.578 15.227 1 97.31 97 ALA A O 1
ATOM 775 N N . THR A 1 98 ? -17.281 7.703 15.141 1 97.12 98 THR A N 1
ATOM 776 C CA . THR A 1 98 ? -17.734 6.473 15.773 1 97.12 98 THR A CA 1
ATOM 777 C C . THR A 1 98 ? -17.266 6.406 17.234 1 97.12 98 THR A C 1
ATOM 779 O O . THR A 1 98 ? -17.781 5.613 18.016 1 97.12 98 THR A O 1
ATOM 782 N N . GLY A 1 99 ? -16.203 7.133 17.484 1 97.81 99 GLY A N 1
ATOM 783 C CA . GLY A 1 99 ? -15.586 7.086 18.812 1 97.81 99 GLY A CA 1
ATOM 784 C C . GLY A 1 99 ? -14.617 5.934 18.969 1 97.81 99 GLY A C 1
ATOM 785 O O . GLY A 1 99 ? -13.961 5.809 20.016 1 97.81 99 GLY A O 1
ATOM 786 N N . LYS A 1 100 ? -14.453 5.133 18.016 1 97.62 100 LYS A N 1
ATOM 787 C CA . LYS A 1 100 ? -13.57 3.967 18.094 1 97.62 100 LYS A CA 1
ATOM 788 C C . LYS A 1 100 ? -12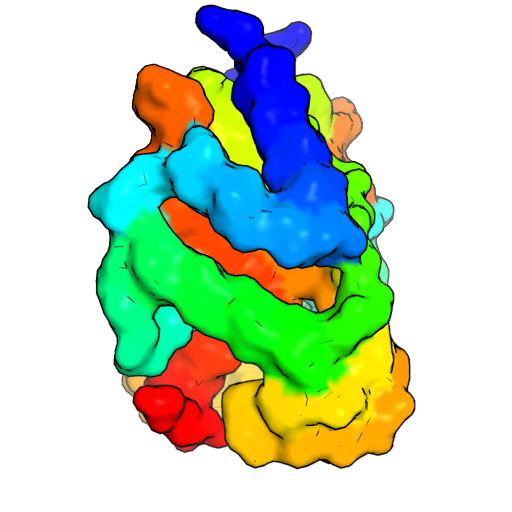.109 4.363 17.891 1 97.62 100 LYS A C 1
ATOM 790 O O . LYS A 1 100 ? -11.82 5.312 17.156 1 97.62 100 LYS A O 1
ATOM 795 N N . THR A 1 101 ? -11.219 3.609 18.484 1 98.25 101 THR A N 1
ATOM 796 C CA . THR A 1 101 ? -9.789 3.711 18.203 1 98.25 101 THR A CA 1
ATOM 797 C C . THR A 1 101 ? -9.391 2.766 17.078 1 98.25 101 THR A C 1
ATOM 799 O O . THR A 1 101 ? -9.875 1.634 17 1 98.25 101 THR A O 1
ATOM 802 N N . VAL A 1 102 ? -8.594 3.309 16.219 1 97.81 102 VAL A N 1
ATOM 803 C CA . VAL A 1 102 ? -8.219 2.52 15.047 1 97.81 102 VAL A CA 1
ATOM 804 C C . VAL A 1 102 ? -6.699 2.482 14.914 1 97.81 102 VAL A C 1
ATOM 806 O O . VAL A 1 102 ? -6 3.309 15.508 1 97.81 102 VAL A O 1
ATOM 809 N N . ASN A 1 103 ? -6.242 1.444 14.281 1 98.31 103 ASN A N 1
ATOM 810 C CA . ASN A 1 103 ? -4.887 1.338 13.75 1 98.31 103 ASN A CA 1
ATOM 811 C C . ASN A 1 103 ? -4.887 1.294 12.219 1 98.31 103 ASN A C 1
ATOM 813 O O . ASN A 1 103 ? -5.41 0.352 11.625 1 98.31 103 ASN A O 1
ATOM 817 N N . LEU A 1 104 ? -4.297 2.301 11.656 1 97.88 104 LEU A N 1
ATOM 818 C CA . LEU A 1 104 ? -4.203 2.412 10.203 1 97.88 104 LEU A CA 1
ATOM 819 C C . LEU A 1 104 ? -2.781 2.143 9.727 1 97.88 104 LEU A C 1
ATOM 821 O O . LEU A 1 104 ? -1.817 2.602 10.352 1 97.88 104 LEU A O 1
ATOM 825 N N . THR A 1 105 ? -2.664 1.428 8.617 1 98.56 105 THR A N 1
ATOM 826 C CA . THR A 1 105 ? -1.34 1.185 8.055 1 98.56 105 THR A CA 1
ATOM 827 C C . THR A 1 105 ? -1.264 1.681 6.613 1 98.56 105 THR A C 1
ATOM 829 O O . THR A 1 105 ? -2.283 1.771 5.926 1 98.56 105 THR A O 1
ATOM 832 N N . GLY A 1 106 ? -0.075 2.021 6.148 1 98.75 106 GLY A N 1
ATOM 833 C CA . GLY A 1 106 ? 0.154 2.496 4.793 1 98.75 106 GLY A CA 1
ATOM 834 C C . GLY A 1 106 ? 1.602 2.379 4.355 1 98.75 106 GLY A C 1
ATOM 835 O O . GLY A 1 106 ? 2.484 2.115 5.176 1 98.75 106 GLY A O 1
ATOM 836 N N . ILE A 1 107 ? 1.819 2.484 3.102 1 98.94 107 ILE A N 1
ATOM 837 C CA . ILE A 1 107 ? 3.141 2.576 2.492 1 98.94 107 ILE A CA 1
ATOM 838 C C . ILE A 1 107 ? 3.18 3.752 1.52 1 98.94 107 ILE A C 1
ATOM 840 O O . ILE A 1 107 ? 2.322 3.869 0.641 1 98.94 107 ILE A O 1
ATOM 844 N N . ALA A 1 108 ? 4.168 4.637 1.657 1 98.88 108 ALA A N 1
ATOM 845 C CA . ALA A 1 108 ? 4.328 5.832 0.833 1 98.88 108 ALA A CA 1
ATOM 846 C C . ALA A 1 108 ? 5.684 5.836 0.132 1 98.88 108 ALA A C 1
ATOM 848 O O . ALA A 1 108 ? 6.691 5.426 0.713 1 98.88 108 ALA A O 1
ATOM 849 N N . ILE A 1 109 ? 5.695 6.27 -1.086 1 98.88 109 ILE A N 1
ATOM 850 C CA . ILE A 1 109 ? 6.902 6.492 -1.87 1 98.88 109 ILE A CA 1
ATOM 851 C C . ILE A 1 109 ? 6.984 7.957 -2.293 1 98.88 109 ILE A C 1
ATOM 853 O O . ILE A 1 109 ? 6.004 8.523 -2.781 1 98.88 109 ILE A O 1
ATOM 857 N N . ASP A 1 110 ? 8.109 8.555 -2.098 1 98.75 110 ASP A N 1
ATOM 858 C CA . ASP A 1 110 ? 8.367 9.914 -2.566 1 98.75 110 ASP A CA 1
ATOM 859 C C . ASP A 1 110 ? 9.609 9.961 -3.451 1 98.75 110 ASP A C 1
ATOM 861 O O . ASP A 1 110 ? 10.648 9.383 -3.111 1 98.75 110 ASP A O 1
ATOM 865 N N . ARG A 1 111 ? 9.445 10.586 -4.574 1 98.69 111 ARG A N 1
ATOM 866 C CA . ARG A 1 111 ? 10.602 10.992 -5.371 1 98.69 111 ARG A CA 1
ATOM 867 C C . ARG A 1 111 ? 10.977 12.445 -5.082 1 98.69 111 ARG A C 1
ATOM 869 O O . ARG A 1 111 ? 10.109 13.32 -5.043 1 98.69 111 ARG A O 1
ATOM 876 N N . PHE A 1 112 ? 12.266 12.703 -4.906 1 98.31 112 PHE A N 1
ATOM 877 C CA . PHE A 1 112 ? 12.703 14.016 -4.441 1 98.31 112 PHE A CA 1
ATOM 878 C C . PHE A 1 112 ? 13.523 14.727 -5.512 1 98.31 112 PHE A C 1
ATOM 880 O O . PHE A 1 112 ? 14.297 14.094 -6.23 1 98.31 112 PHE A O 1
ATOM 887 N N . GLU A 1 113 ? 13.32 15.969 -5.641 1 97.38 113 GLU A N 1
ATOM 888 C CA . GLU A 1 113 ? 14.18 16.922 -6.332 1 97.38 113 GLU A CA 1
ATOM 889 C C . GLU A 1 113 ? 14.445 18.156 -5.473 1 97.38 113 GLU A C 1
ATOM 891 O O . GLU A 1 113 ? 13.516 18.75 -4.93 1 97.38 113 GLU A O 1
ATOM 896 N N . ASN A 1 114 ? 15.734 18.484 -5.324 1 94 114 ASN A N 1
ATOM 897 C CA . ASN A 1 114 ? 16.141 19.656 -4.57 1 94 114 ASN A CA 1
ATOM 898 C C . ASN A 1 114 ? 15.562 19.656 -3.16 1 94 114 ASN A C 1
ATOM 900 O O . ASN A 1 114 ? 15.023 20.672 -2.705 1 94 114 ASN A O 1
ATOM 904 N N . GLY A 1 115 ? 15.438 18.484 -2.631 1 94.31 115 GLY A N 1
ATOM 905 C CA . GLY A 1 115 ? 15.102 18.344 -1.223 1 94.31 115 GLY A CA 1
ATOM 906 C C . GLY A 1 115 ? 13.609 18.297 -0.967 1 94.31 115 GLY A C 1
ATOM 907 O O . GLY A 1 115 ? 13.172 18.156 0.177 1 94.31 115 GLY A O 1
ATOM 908 N N . GLN A 1 116 ? 12.789 18.391 -1.969 1 98.25 116 GLN A N 1
ATOM 909 C CA . GLN A 1 116 ? 11.344 18.312 -1.816 1 98.25 116 GLN A CA 1
ATOM 910 C C . GLN A 1 116 ? 10.766 17.125 -2.574 1 98.25 116 GLN A C 1
ATOM 912 O O . GLN A 1 116 ? 11.289 16.734 -3.623 1 98.25 116 GLN A O 1
ATOM 917 N N . SER A 1 117 ? 9.711 16.562 -1.987 1 98.69 117 SER A N 1
ATOM 918 C CA . SER A 1 117 ? 8.969 15.547 -2.727 1 98.69 117 SER A CA 1
ATOM 919 C C . SER A 1 117 ? 8.281 16.141 -3.949 1 98.69 117 SER A C 1
ATOM 921 O O . SER A 1 117 ? 7.523 17.109 -3.83 1 98.69 117 SER A O 1
ATOM 923 N N . VAL A 1 118 ? 8.555 15.617 -5.121 1 98.81 118 VAL A N 1
ATOM 924 C CA . VAL A 1 118 ? 7.969 16.141 -6.352 1 98.81 118 VAL A CA 1
ATOM 925 C C . VAL A 1 118 ? 6.988 15.125 -6.934 1 98.81 118 VAL A C 1
ATOM 927 O O . VAL A 1 118 ? 6.234 15.438 -7.855 1 98.81 118 VAL A O 1
ATOM 930 N N . GLU A 1 119 ? 6.984 13.945 -6.496 1 98.81 119 GLU A N 1
ATOM 931 C CA . GLU A 1 119 ? 6.059 12.883 -6.887 1 98.81 119 GLU A CA 1
ATOM 932 C C . GLU A 1 119 ? 5.809 11.922 -5.73 1 98.81 119 GLU A C 1
ATOM 934 O O . GLU A 1 119 ? 6.746 11.492 -5.059 1 98.81 119 GLU A O 1
ATOM 939 N N . HIS A 1 120 ? 4.566 11.664 -5.492 1 98.75 120 HIS A N 1
ATOM 940 C CA . HIS A 1 120 ? 4.16 10.938 -4.293 1 98.75 120 HIS A CA 1
ATOM 941 C C . HIS A 1 120 ? 3.164 9.836 -4.629 1 98.75 120 HIS A C 1
ATOM 943 O O . HIS A 1 120 ? 2.209 10.055 -5.379 1 98.75 120 HIS A O 1
ATOM 949 N 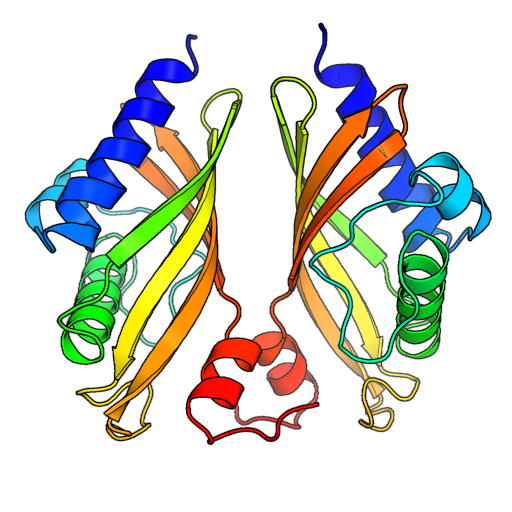N . TRP A 1 121 ? 3.451 8.609 -4.199 1 98.75 121 TRP A N 1
ATOM 950 C CA . TRP A 1 121 ? 2.543 7.465 -4.203 1 98.75 121 TRP A CA 1
ATOM 951 C C . TRP A 1 121 ? 2.254 6.992 -2.783 1 98.75 121 TRP A C 1
ATOM 953 O O . TRP A 1 121 ? 3.143 7 -1.927 1 98.75 121 TRP A O 1
ATOM 963 N N . GLU A 1 122 ? 1.067 6.535 -2.582 1 98.69 122 GLU A N 1
ATOM 964 C CA . GLU A 1 122 ? 0.729 5.965 -1.28 1 98.69 122 GLU A CA 1
ATOM 965 C C . GLU A 1 122 ? -0.494 5.059 -1.377 1 98.69 122 GLU A C 1
ATOM 967 O O . GLU A 1 122 ? -1.444 5.359 -2.102 1 98.69 122 GLU A O 1
ATOM 972 N N . ILE A 1 123 ? -0.433 3.951 -0.678 1 98.62 123 ILE A N 1
ATOM 973 C CA . ILE A 1 123 ? -1.606 3.111 -0.463 1 98.62 123 ILE A CA 1
ATOM 974 C C . ILE A 1 123 ? -1.815 2.891 1.033 1 98.62 123 ILE A C 1
ATOM 976 O O . ILE A 1 123 ? -0.867 2.592 1.762 1 98.62 123 ILE A O 1
ATOM 980 N N . ILE A 1 124 ? -2.986 3.17 1.477 1 97.94 124 ILE A N 1
ATOM 981 C CA . ILE A 1 124 ? -3.408 2.92 2.852 1 97.94 124 ILE A CA 1
ATOM 982 C C . ILE A 1 124 ? -4.359 1.728 2.889 1 97.94 124 ILE A C 1
ATOM 984 O O . ILE A 1 124 ? -5.07 1.461 1.917 1 97.94 124 ILE A O 1
ATOM 988 N N . ASP A 1 125 ? -4.348 0.98 3.969 1 96.62 125 ASP A N 1
ATOM 989 C CA . ASP A 1 125 ? -5.301 -0.109 4.148 1 96.62 125 ASP A CA 1
ATOM 990 C C . ASP A 1 125 ? -6.699 0.428 4.449 1 96.62 125 ASP A C 1
ATOM 992 O O . ASP A 1 125 ? -7.16 0.365 5.594 1 96.62 125 ASP A O 1
ATOM 996 N N . GLN A 1 126 ? -7.426 0.772 3.426 1 94.62 126 GLN A N 1
ATOM 997 C CA . GLN A 1 126 ? -8.727 1.411 3.584 1 94.62 126 GLN A CA 1
ATOM 998 C C . GLN A 1 126 ? -9.781 0.407 4.043 1 94.62 126 GLN A C 1
ATOM 1000 O O . GLN A 1 126 ? -10.656 0.739 4.848 1 94.62 126 GLN A O 1
ATOM 1005 N N . VAL A 1 127 ? -9.711 -0.755 3.529 1 92.38 127 VAL A N 1
ATOM 1006 C CA . VAL A 1 127 ? -10.68 -1.775 3.916 1 92.38 127 VAL A CA 1
ATOM 1007 C C . VAL A 1 127 ? -10.516 -2.111 5.398 1 92.38 127 VAL A C 1
ATOM 1009 O O . VAL A 1 127 ? -11.5 -2.166 6.141 1 92.38 127 VAL A O 1
ATOM 1012 N N . GLY A 1 128 ? -9.211 -2.303 5.824 1 94.44 128 GLY A N 1
ATOM 1013 C CA . GLY A 1 128 ? -8.969 -2.523 7.242 1 94.44 128 GLY A CA 1
ATOM 1014 C C . GLY A 1 128 ? -9.5 -1.408 8.117 1 94.44 128 GLY A C 1
ATOM 1015 O O . GLY A 1 128 ? -10.062 -1.665 9.188 1 94.44 128 GLY A O 1
ATOM 1016 N N . LEU A 1 129 ? -9.328 -0.201 7.688 1 95.19 129 LEU A N 1
ATOM 1017 C CA . LEU A 1 129 ? -9.844 0.945 8.43 1 95.19 129 LEU A CA 1
ATOM 1018 C C . LEU A 1 129 ? -11.367 0.885 8.531 1 95.19 129 LEU A C 1
ATOM 1020 O O . LEU A 1 129 ? -11.93 1.024 9.617 1 95.19 129 LEU A O 1
ATOM 1024 N N . MET A 1 130 ? -11.984 0.658 7.414 1 92.69 130 MET A N 1
ATOM 1025 C CA . MET A 1 130 ? -13.445 0.63 7.387 1 92.69 130 MET A CA 1
ATOM 1026 C C . MET A 1 130 ? -13.984 -0.489 8.273 1 92.69 130 MET A C 1
ATOM 1028 O O . MET A 1 130 ? -15.031 -0.334 8.906 1 92.69 130 MET A O 1
ATOM 1032 N N . GLN A 1 131 ? -13.32 -1.589 8.258 1 93.88 131 GLN A N 1
ATOM 1033 C CA . GLN A 1 131 ? -13.719 -2.689 9.133 1 93.88 131 GLN A CA 1
ATOM 1034 C C . GLN A 1 131 ? -13.633 -2.287 10.602 1 93.88 131 GLN A C 1
ATOM 1036 O O . GLN A 1 131 ? -14.547 -2.559 11.383 1 93.88 131 GLN A O 1
ATOM 1041 N N . GLN A 1 132 ? -12.594 -1.661 10.984 1 96 132 GLN A N 1
ATOM 1042 C CA . GLN A 1 132 ? -12.391 -1.221 12.359 1 96 132 GLN A CA 1
ATOM 1043 C C . GLN A 1 132 ? -13.438 -0.188 12.773 1 96 132 GLN A C 1
ATOM 1045 O O . GLN A 1 132 ? -13.836 -0.132 13.938 1 96 132 GLN A O 1
ATOM 1050 N N . LEU A 1 133 ? -13.906 0.604 11.82 1 94.75 133 LEU A N 1
ATOM 1051 C CA . LEU A 1 133 ? -14.891 1.646 12.086 1 94.75 133 LEU A CA 1
ATOM 1052 C C . LEU A 1 133 ? -16.297 1.067 12.109 1 94.75 133 LEU A C 1
ATOM 1054 O O . LEU A 1 133 ? -17.25 1.752 12.492 1 94.75 133 LEU A O 1
ATOM 1058 N N . GLY A 1 134 ? -16.469 -0.144 11.633 1 91.12 134 GLY A N 1
ATOM 1059 C CA . GLY A 1 134 ? -17.75 -0.829 11.68 1 91.12 134 GLY A CA 1
ATOM 1060 C C . GLY A 1 134 ? -18.609 -0.573 10.453 1 91.12 134 GLY A C 1
ATOM 1061 O O . GLY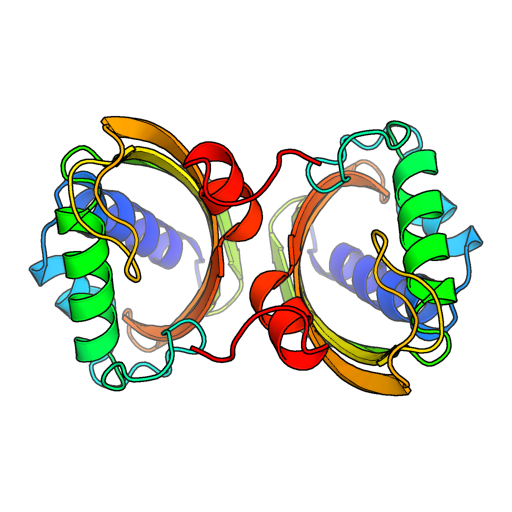 A 1 134 ? -19.828 -0.803 10.484 1 91.12 134 GLY A O 1
ATOM 1062 N N . VAL A 1 135 ? -18.047 -0.078 9.422 1 87.19 135 VAL A N 1
ATOM 1063 C CA . VAL A 1 135 ? -18.844 0.256 8.242 1 87.19 135 VAL A CA 1
ATOM 1064 C C . VAL A 1 135 ? -18.719 -0.856 7.203 1 87.19 135 VAL A C 1
ATOM 1066 O O . VAL A 1 135 ? -19.406 -0.843 6.184 1 87.19 135 VAL A O 1
ATOM 1069 N N . MET A 1 136 ? -17.781 -1.74 7.348 1 83.88 136 MET A N 1
ATOM 1070 C CA . MET A 1 136 ? -17.609 -2.965 6.57 1 83.88 136 MET A CA 1
ATOM 1071 C C . MET A 1 136 ? -17.469 -4.176 7.488 1 83.88 136 MET A C 1
ATOM 1073 O O . MET A 1 136 ? -16.875 -4.086 8.562 1 83.88 136 MET A O 1
ATOM 1077 N N . PRO A 1 137 ? -18.078 -5.273 7.062 1 79.06 137 PRO A N 1
ATOM 1078 C CA . PRO A 1 137 ? -17.922 -6.477 7.887 1 79.06 137 PRO A CA 1
ATOM 1079 C C . PRO A 1 137 ? -16.469 -6.941 7.98 1 79.06 137 PRO A C 1
ATOM 1081 O O . PRO A 1 137 ? -15.695 -6.742 7.043 1 79.06 137 PRO A O 1
ATOM 1084 N N . ALA A 1 138 ? -16.25 -7.48 9.242 1 69.75 138 ALA A N 1
ATOM 1085 C CA . ALA A 1 138 ? -14.93 -8.102 9.406 1 69.75 138 ALA A CA 1
ATOM 1086 C C . ALA A 1 138 ? -14.828 -9.391 8.594 1 69.75 138 ALA A C 1
ATOM 1088 O O . ALA A 1 138 ? -15.812 -10.117 8.453 1 69.75 138 ALA A O 1
ATOM 1089 N N . SER A 1 139 ? -13.836 -9.586 7.586 1 58 139 SER A N 1
ATOM 1090 C CA . SER A 1 139 ? -13.75 -10.852 6.863 1 58 139 SER A CA 1
ATOM 1091 C C . SER A 1 139 ? -13.742 -12.039 7.828 1 58 139 SER A C 1
ATOM 1093 O O . SER A 1 139 ? -13.305 -11.914 8.969 1 58 139 SER A O 1
ATOM 1095 N N . MET B 1 1 ? 26.484 -4.691 0.505 1 53.44 1 MET B N 1
ATOM 1096 C CA . MET B 1 1 ? 26.094 -5.781 -0.389 1 53.44 1 MET B CA 1
ATOM 1097 C C . MET B 1 1 ? 25.203 -5.273 -1.51 1 53.44 1 MET B C 1
ATOM 1099 O O . MET B 1 1 ? 24.484 -4.285 -1.34 1 53.44 1 MET B O 1
ATOM 1103 N N . SER B 1 2 ? 25.438 -5.539 -2.709 1 67 2 SER B N 1
ATOM 1104 C CA . SER B 1 2 ? 24.75 -5.023 -3.887 1 67 2 SER B CA 1
ATOM 1105 C C . SER B 1 2 ? 23.266 -5.379 -3.859 1 67 2 SER B C 1
ATOM 1107 O O . SER B 1 2 ? 22.906 -6.523 -3.58 1 67 2 SER B O 1
ATOM 1109 N N . SER B 1 3 ? 22.391 -4.344 -3.809 1 84.88 3 SER B N 1
ATOM 1110 C CA . SER B 1 3 ? 20.938 -4.516 -3.756 1 84.88 3 SER B CA 1
ATOM 1111 C C . SER B 1 3 ? 20.391 -5.047 -5.078 1 84.88 3 SER B C 1
ATOM 1113 O O . SER B 1 3 ? 19.219 -5.422 -5.168 1 84.88 3 SER B O 1
ATOM 1115 N N . GLU B 1 4 ? 21.344 -5.242 -6.055 1 89.31 4 GLU B N 1
ATOM 1116 C CA . GLU B 1 4 ? 20.891 -5.59 -7.402 1 89.31 4 GLU B CA 1
ATOM 1117 C C . GLU B 1 4 ? 20.453 -7.047 -7.484 1 89.31 4 GLU B C 1
ATOM 1119 O O . GLU B 1 4 ? 19.438 -7.359 -8.109 1 89.31 4 GLU B O 1
ATOM 1124 N N . PRO B 1 5 ? 21.172 -7.91 -6.852 1 93.94 5 PRO B N 1
ATOM 1125 C CA . PRO B 1 5 ? 20.688 -9.297 -6.891 1 93.94 5 PRO B CA 1
ATOM 1126 C C . PRO B 1 5 ? 19.281 -9.453 -6.316 1 93.94 5 PRO B C 1
ATOM 1128 O O . PRO B 1 5 ? 18.5 -10.258 -6.812 1 93.94 5 PRO B O 1
ATOM 1131 N N . LEU B 1 6 ? 18.969 -8.734 -5.27 1 96.5 6 LEU B N 1
ATOM 1132 C CA . LEU B 1 6 ? 17.641 -8.797 -4.695 1 96.5 6 LEU B CA 1
ATOM 1133 C C . LEU B 1 6 ? 16.594 -8.281 -5.684 1 96.5 6 LEU B C 1
ATOM 1135 O O . LEU B 1 6 ? 15.5 -8.836 -5.781 1 96.5 6 LEU B O 1
ATOM 1139 N N . LYS B 1 7 ? 16.938 -7.273 -6.398 1 97.69 7 LYS B N 1
ATOM 1140 C CA . LYS B 1 7 ? 16.016 -6.723 -7.387 1 97.69 7 LYS B CA 1
ATOM 1141 C C . LYS B 1 7 ? 15.773 -7.711 -8.523 1 97.69 7 LYS B C 1
ATOM 1143 O O . LYS B 1 7 ? 14.648 -7.84 -9.016 1 97.69 7 LYS B O 1
ATOM 1148 N N . MET B 1 8 ? 16.812 -8.297 -8.969 1 97.62 8 MET B N 1
ATOM 1149 C CA . MET B 1 8 ? 16.688 -9.305 -10.016 1 97.62 8 MET B CA 1
ATOM 1150 C C . MET B 1 8 ? 15.773 -10.445 -9.555 1 97.62 8 MET B C 1
ATOM 1152 O O . MET B 1 8 ? 14.984 -10.969 -10.336 1 97.62 8 MET B O 1
ATOM 1156 N N . ASN B 1 9 ? 15.953 -10.805 -8.312 1 97.94 9 ASN B N 1
ATOM 1157 C CA . ASN B 1 9 ? 15.094 -11.836 -7.723 1 97.94 9 ASN B CA 1
ATOM 1158 C C . ASN B 1 9 ? 13.625 -11.438 -7.77 1 97.94 9 ASN B C 1
ATOM 1160 O O . ASN B 1 9 ? 12.766 -12.242 -8.141 1 97.94 9 ASN B O 1
ATOM 1164 N N . VAL B 1 10 ? 13.32 -10.188 -7.445 1 98.62 10 VAL B N 1
ATOM 1165 C CA . VAL B 1 10 ? 11.953 -9.68 -7.465 1 98.62 10 VAL B CA 1
ATOM 1166 C C . VAL B 1 10 ? 11.43 -9.664 -8.898 1 98.62 10 VAL B C 1
ATOM 1168 O O . VAL B 1 10 ? 10.305 -10.102 -9.164 1 98.62 10 VAL B O 1
ATOM 1171 N N . ARG B 1 11 ? 12.227 -9.188 -9.844 1 98.69 11 ARG B N 1
ATOM 1172 C CA . ARG B 1 11 ? 11.82 -9.141 -11.25 1 98.69 11 ARG B CA 1
ATOM 1173 C C . ARG B 1 11 ? 11.484 -10.531 -11.766 1 98.69 11 ARG B C 1
ATOM 1175 O O . ARG B 1 11 ? 10.477 -10.727 -12.453 1 98.69 11 ARG B O 1
ATOM 1182 N N . ARG B 1 12 ? 12.352 -11.461 -11.445 1 98.56 12 ARG B N 1
ATOM 1183 C CA . ARG B 1 12 ? 12.102 -12.836 -11.859 1 98.56 12 ARG B CA 1
ATOM 1184 C C . ARG B 1 12 ? 10.805 -13.367 -11.25 1 98.56 12 ARG B C 1
ATOM 1186 O O . ARG B 1 12 ? 10.008 -14.008 -11.938 1 98.56 12 ARG B O 1
ATOM 1193 N N . PHE B 1 13 ? 10.641 -13.094 -9.984 1 98.81 13 PHE B N 1
ATOM 1194 C CA . PHE B 1 13 ? 9.445 -13.57 -9.297 1 98.81 13 PHE B CA 1
ATOM 1195 C C . PHE B 1 13 ? 8.188 -13.016 -9.953 1 98.81 13 PHE B C 1
ATOM 1197 O O . PHE B 1 13 ? 7.215 -13.742 -10.172 1 98.81 13 PHE B O 1
ATOM 1204 N N . ILE B 1 14 ? 8.141 -11.734 -10.25 1 98.75 14 ILE B N 1
ATOM 1205 C CA . ILE B 1 14 ? 6.977 -11.125 -10.883 1 98.75 14 ILE B CA 1
ATOM 1206 C C . ILE B 1 14 ? 6.746 -11.742 -12.258 1 98.75 14 ILE B C 1
ATOM 1208 O O . ILE B 1 14 ? 5.621 -12.102 -12.602 1 98.75 14 ILE B O 1
ATOM 1212 N N . GLU B 1 15 ? 7.809 -11.906 -13.023 1 98.62 15 GLU B N 1
ATOM 1213 C CA . GLU B 1 15 ? 7.691 -12.461 -14.375 1 98.62 15 GLU B CA 1
ATOM 1214 C C . GLU B 1 15 ? 7.254 -13.922 -14.336 1 98.62 15 GLU B C 1
ATOM 1216 O O . GLU B 1 15 ? 6.262 -14.289 -14.969 1 98.62 15 GLU B O 1
ATOM 1221 N N . GLN B 1 16 ? 7.922 -14.727 -13.586 1 98.5 16 GLN B N 1
ATOM 1222 C CA . GLN B 1 16 ? 7.668 -16.156 -13.602 1 98.5 16 GLN B CA 1
ATOM 1223 C C . GLN B 1 16 ? 6.5 -16.516 -12.688 1 98.5 16 GLN B C 1
ATOM 1225 O O . GLN B 1 16 ? 5.633 -17.312 -13.062 1 98.5 16 GLN B O 1
ATOM 1230 N N . GLY B 1 17 ? 6.48 -15.992 -11.484 1 98.25 17 GLY B N 1
ATOM 1231 C CA . GLY B 1 17 ? 5.484 -16.344 -10.484 1 98.25 17 GLY B CA 1
ATOM 1232 C C . GLY B 1 17 ? 4.102 -15.812 -10.805 1 98.25 17 GLY B C 1
ATOM 1233 O O . GLY B 1 17 ? 3.105 -16.531 -10.672 1 98.25 17 GLY B O 1
ATOM 1234 N N . PHE B 1 18 ? 4.035 -14.586 -11.273 1 97.94 18 PHE B N 1
ATOM 1235 C CA . PHE B 1 18 ? 2.734 -13.969 -11.477 1 97.94 18 PHE B CA 1
ATOM 1236 C C . PHE B 1 18 ? 2.369 -13.961 -12.953 1 97.94 18 PHE B C 1
ATOM 1238 O O . PHE B 1 18 ? 1.317 -14.469 -13.344 1 97.94 18 PHE B O 1
ATOM 1245 N N . ASN B 1 19 ? 3.252 -13.445 -13.805 1 98.62 19 ASN B N 1
ATOM 1246 C CA . ASN B 1 19 ? 2.896 -13.273 -15.211 1 98.62 19 ASN B CA 1
ATOM 1247 C C . ASN B 1 19 ? 2.82 -14.617 -15.93 1 98.62 19 ASN B C 1
ATOM 1249 O O . ASN B 1 19 ? 1.995 -14.797 -16.828 1 98.62 19 ASN B O 1
ATOM 1253 N N . ARG B 1 20 ? 3.656 -15.586 -15.5 1 98.25 20 ARG B N 1
ATOM 1254 C CA . ARG B 1 20 ? 3.598 -16.938 -16.078 1 98.25 20 ARG B CA 1
ATOM 1255 C C . ARG B 1 20 ? 2.875 -17.891 -15.141 1 98.25 20 ARG B C 1
ATOM 1257 O O . ARG B 1 20 ? 2.707 -19.078 -15.461 1 98.25 20 ARG B O 1
ATOM 1264 N N . GLN B 1 21 ? 2.504 -17.422 -14.031 1 98.25 21 GLN B N 1
ATOM 1265 C CA . GLN B 1 21 ? 1.738 -18.141 -13.016 1 98.25 21 GLN B CA 1
ATOM 1266 C C . GLN B 1 21 ? 2.402 -19.469 -12.656 1 98.25 21 GLN B C 1
ATOM 1268 O O . GLN B 1 21 ? 1.724 -20.484 -12.477 1 98.25 21 GLN B O 1
ATOM 1273 N N . ASP B 1 22 ? 3.734 -19.453 -12.609 1 98.19 22 ASP B N 1
ATOM 1274 C CA . ASP B 1 22 ? 4.527 -20.609 -12.219 1 98.19 22 ASP B CA 1
ATOM 1275 C C . ASP B 1 22 ? 4.617 -20.719 -10.695 1 98.19 22 ASP B C 1
ATOM 1277 O O . ASP B 1 22 ? 5.418 -20.031 -10.07 1 98.19 22 ASP B O 1
ATOM 1281 N N . MET B 1 23 ? 3.934 -21.672 -10.125 1 97.56 23 MET B N 1
ATOM 1282 C CA . MET B 1 23 ? 3.846 -21.812 -8.672 1 97.56 23 MET B CA 1
ATOM 1283 C C . MET B 1 23 ? 5.184 -22.25 -8.086 1 97.56 23 MET B C 1
ATOM 1285 O O . MET B 1 23 ? 5.461 -22 -6.914 1 97.56 23 MET B O 1
ATOM 1289 N N . ALA B 1 24 ? 6.047 -22.875 -8.852 1 98.06 24 ALA B N 1
ATOM 1290 C CA . ALA B 1 24 ? 7.367 -23.281 -8.375 1 98.06 24 ALA B CA 1
ATOM 1291 C C . ALA B 1 24 ? 8.219 -22.078 -8.008 1 98.06 24 ALA B C 1
ATOM 1293 O O . ALA B 1 24 ? 9.102 -22.172 -7.148 1 98.06 24 ALA B O 1
ATOM 1294 N N . GLU B 1 25 ? 7.941 -21.016 -8.648 1 98.44 25 GLU B N 1
ATOM 1295 C CA . GLU B 1 25 ? 8.695 -19.797 -8.367 1 98.44 25 GLU B CA 1
ATOM 1296 C C . GLU B 1 25 ? 8.375 -19.25 -6.977 1 98.44 25 GLU B C 1
ATOM 1298 O O . GLU B 1 25 ? 9.195 -18.562 -6.371 1 98.44 25 GLU B O 1
ATOM 1303 N N . PHE B 1 26 ? 7.184 -19.547 -6.445 1 98.62 26 PHE B N 1
ATOM 1304 C CA . PHE B 1 26 ? 6.852 -19.156 -5.082 1 98.62 26 PHE B CA 1
ATOM 1305 C C . PHE B 1 26 ? 7.707 -19.922 -4.078 1 98.62 26 PHE B C 1
ATOM 1307 O O . PHE B 1 26 ? 8.094 -19.375 -3.045 1 98.62 26 PHE B O 1
ATOM 1314 N N . ASP B 1 27 ? 8.055 -21.188 -4.387 1 98.06 27 ASP B N 1
ATOM 1315 C CA . ASP B 1 27 ? 8.914 -22 -3.533 1 98.06 27 ASP B CA 1
ATOM 1316 C C . ASP B 1 27 ? 10.344 -21.453 -3.514 1 98.06 27 ASP B C 1
ATOM 1318 O O . ASP B 1 27 ? 11.023 -21.516 -2.49 1 98.06 27 ASP B O 1
ATOM 1322 N N . ARG B 1 28 ? 10.742 -20.984 -4.629 1 98 28 ARG B N 1
ATOM 1323 C CA . ARG B 1 28 ? 12.086 -20.422 -4.75 1 98 28 ARG B CA 1
ATOM 1324 C C . ARG B 1 28 ? 12.195 -19.078 -4.035 1 98 28 ARG B C 1
ATOM 1326 O O . ARG B 1 28 ? 13.211 -18.781 -3.404 1 98 28 ARG B O 1
ATOM 1333 N N . TYR B 1 29 ? 11.172 -18.25 -4.113 1 98.62 29 TYR B N 1
ATOM 1334 C CA . TYR B 1 29 ? 11.219 -16.844 -3.711 1 98.62 29 TYR B CA 1
ATOM 1335 C C . TYR B 1 29 ? 10.953 -16.703 -2.217 1 98.62 29 TYR B C 1
ATOM 1337 O O . TYR B 1 29 ? 11.648 -15.945 -1.53 1 98.62 29 TYR B O 1
ATOM 1345 N N . PHE B 1 30 ? 10 -17.438 -1.654 1 98.75 30 PHE B N 1
ATOM 1346 C CA . PHE B 1 30 ? 9.602 -17.297 -0.26 1 98.75 30 PHE B CA 1
ATOM 1347 C C . PHE B 1 30 ? 10.188 -18.422 0.591 1 98.75 30 PHE B C 1
ATOM 1349 O O . PHE B 1 30 ? 10.195 -19.578 0.177 1 98.75 30 PHE B O 1
ATOM 1356 N N . SER B 1 31 ? 10.688 -18.062 1.765 1 98.62 31 SER B N 1
ATOM 1357 C CA . SER B 1 31 ? 10.977 -19.078 2.77 1 98.62 31 SER B CA 1
ATOM 1358 C C . SER B 1 31 ? 9.711 -19.828 3.174 1 98.62 31 SER B C 1
ATOM 1360 O O . SER B 1 31 ? 8.625 -19.25 3.221 1 98.62 31 SER B O 1
ATOM 1362 N N . PRO B 1 32 ? 9.836 -21.109 3.521 1 97.69 32 PRO B N 1
ATOM 1363 C CA . PRO B 1 32 ? 8.641 -21.859 3.918 1 97.69 32 PRO B CA 1
ATOM 1364 C C . PRO B 1 32 ? 7.902 -21.234 5.09 1 97.69 32 PRO B C 1
ATOM 1366 O O . PRO B 1 32 ? 6.676 -21.344 5.188 1 97.69 32 PRO B O 1
ATOM 1369 N N . GLN B 1 33 ? 8.625 -20.531 5.902 1 97.5 33 GLN B N 1
ATOM 1370 C CA . GLN B 1 33 ? 8.023 -19.953 7.102 1 97.5 33 GLN B CA 1
ATOM 1371 C C . GLN B 1 33 ? 7.98 -18.438 7.016 1 97.5 33 GLN B C 1
ATOM 1373 O O . GLN B 1 33 ? 8.102 -17.75 8.031 1 97.5 33 GLN B O 1
ATOM 1378 N N . VAL B 1 34 ? 7.945 -17.969 5.844 1 98.69 34 VAL B N 1
ATOM 1379 C CA . VAL B 1 34 ? 7.855 -16.516 5.664 1 98.69 34 VAL B CA 1
ATOM 1380 C C . VAL B 1 34 ? 6.758 -15.953 6.555 1 98.69 34 VAL B C 1
ATOM 1382 O O . VAL B 1 34 ? 5.68 -16.531 6.676 1 98.69 34 VAL B O 1
ATOM 1385 N N . VAL B 1 35 ? 7.047 -14.914 7.301 1 98.5 35 VAL B N 1
ATOM 1386 C CA . VAL B 1 35 ? 6.035 -14.141 8.016 1 98.5 35 VAL B CA 1
ATOM 1387 C C . VAL B 1 35 ? 5.34 -13.188 7.051 1 98.5 35 VAL B C 1
ATOM 1389 O O . VAL B 1 35 ? 5.918 -12.172 6.648 1 98.5 35 VAL B O 1
ATOM 1392 N N . ASP B 1 36 ? 4.148 -13.516 6.719 1 98.12 36 ASP B N 1
ATOM 1393 C CA . ASP B 1 36 ? 3.395 -12.75 5.734 1 98.12 36 ASP B CA 1
ATOM 1394 C C . ASP B 1 36 ? 2.332 -11.883 6.41 1 98.12 36 ASP B C 1
ATOM 1396 O O . ASP B 1 36 ? 1.302 -12.391 6.855 1 98.12 36 ASP B O 1
ATOM 1400 N N . HIS B 1 37 ? 2.51 -10.578 6.387 1 97.5 37 HIS B N 1
ATOM 1401 C CA . HIS B 1 37 ? 1.613 -9.633 7.047 1 97.5 37 HIS B CA 1
ATOM 1402 C C . HIS B 1 37 ? 0.473 -9.219 6.125 1 97.5 37 HIS B C 1
ATOM 1404 O O . HIS B 1 37 ? -0.376 -8.406 6.504 1 97.5 37 HIS B O 1
ATOM 1410 N N . ALA B 1 38 ? 0.476 -9.766 4.902 1 96.25 38 ALA B N 1
ATOM 1411 C CA . ALA B 1 38 ? -0.472 -9.289 3.9 1 96.25 38 ALA B CA 1
ATOM 1412 C C . ALA B 1 38 ? -1.535 -10.344 3.604 1 96.25 38 ALA B C 1
ATOM 1414 O O . ALA B 1 38 ? -2.432 -10.117 2.787 1 96.25 38 ALA B O 1
ATOM 1415 N N . LEU B 1 39 ? -1.509 -11.477 4.246 1 94.06 39 LEU B N 1
ATOM 1416 C CA . LEU B 1 39 ? -2.471 -12.539 3.984 1 94.06 39 LEU B CA 1
ATOM 1417 C C . LEU B 1 39 ? -3.828 -12.211 4.594 1 94.06 39 LEU B C 1
ATOM 1419 O O . LEU B 1 39 ? -3.904 -11.75 5.738 1 94.06 39 LEU B O 1
ATOM 1423 N N . PRO B 1 40 ? -4.879 -12.406 3.836 1 87.81 40 PRO B N 1
ATOM 1424 C CA . PRO B 1 40 ? -6.203 -12.281 4.449 1 87.81 40 PRO B CA 1
ATOM 1425 C C . PRO B 1 40 ? -6.414 -13.273 5.594 1 87.81 40 PRO B C 1
ATOM 1427 O O . PRO B 1 40 ? -5.754 -14.312 5.648 1 87.81 40 PRO B O 1
ATOM 1430 N N . PRO B 1 41 ? -7.352 -12.828 6.43 1 85.38 41 PRO B N 1
ATOM 1431 C CA . PRO B 1 41 ? -7.66 -13.75 7.527 1 85.38 41 PRO B CA 1
ATOM 1432 C C . PRO B 1 41 ? -8.148 -15.109 7.035 1 85.38 41 PRO B C 1
ATOM 1434 O O . PRO B 1 41 ? -8.867 -15.188 6.031 1 85.38 41 PRO B O 1
ATOM 1437 N N . GLY B 1 42 ? -7.699 -16.172 7.727 1 86.69 42 GLY B N 1
ATOM 1438 C CA . GLY B 1 42 ? -8.18 -17.5 7.418 1 86.69 42 GLY B CA 1
ATOM 1439 C C . GLY B 1 42 ? -7.238 -18.281 6.527 1 86.69 42 GLY B C 1
ATOM 1440 O O . GLY B 1 42 ? -7.398 -19.5 6.359 1 86.69 42 GLY B O 1
ATOM 1441 N N . MET B 1 43 ? -6.32 -17.688 5.984 1 90.56 43 MET B N 1
ATOM 1442 C CA . MET B 1 43 ? -5.344 -18.375 5.141 1 90.56 43 MET B CA 1
ATOM 1443 C C . MET B 1 43 ? -4.277 -19.062 5.988 1 90.56 43 MET B C 1
ATOM 1445 O O . MET B 1 43 ? -3.949 -18.594 7.082 1 90.56 43 MET B O 1
ATOM 1449 N N . PRO B 1 44 ? -3.721 -20.125 5.453 1 94.69 44 PRO B N 1
ATOM 1450 C CA . PRO B 1 44 ? -2.576 -20.734 6.141 1 94.69 44 PRO B CA 1
ATOM 1451 C C . PRO B 1 44 ? -1.39 -19.781 6.262 1 94.69 44 PRO B C 1
ATOM 1453 O O . PRO B 1 44 ? -1.225 -18.891 5.426 1 94.69 44 PRO B O 1
ATOM 1456 N N . ALA B 1 45 ? -0.68 -20.047 7.297 1 96.06 45 ALA B N 1
ATOM 1457 C CA . ALA B 1 45 ? 0.523 -19.234 7.477 1 96.06 45 ALA B CA 1
ATOM 1458 C C . ALA B 1 45 ? 1.619 -19.656 6.504 1 96.06 45 ALA B C 1
ATOM 1460 O O . ALA B 1 45 ? 1.529 -20.719 5.879 1 96.06 45 ALA B O 1
ATOM 1461 N N . GLY B 1 46 ? 2.609 -18.734 6.32 1 97.38 46 GLY B N 1
ATOM 1462 C CA . GLY B 1 46 ? 3.814 -19.062 5.574 1 97.38 46 GLY B CA 1
ATOM 1463 C C . GLY B 1 46 ? 3.592 -19.109 4.074 1 97.38 46 GLY B C 1
ATOM 1464 O O . GLY B 1 46 ? 2.666 -18.484 3.557 1 97.38 46 GLY B O 1
ATOM 1465 N N . ARG B 1 47 ? 4.535 -19.75 3.381 1 98.12 47 ARG B N 1
ATOM 1466 C CA . ARG B 1 47 ? 4.582 -19.828 1.924 1 98.12 47 ARG B CA 1
ATOM 1467 C C . ARG B 1 47 ? 3.318 -20.469 1.369 1 98.12 47 ARG B C 1
ATOM 1469 O O . ARG B 1 47 ? 2.834 -20.094 0.301 1 98.12 47 ARG B O 1
ATOM 1476 N N . GLU B 1 48 ? 2.781 -21.438 2.062 1 97.56 48 GLU B N 1
ATOM 1477 C CA . GLU B 1 48 ? 1.578 -22.125 1.601 1 97.56 48 GLU B CA 1
ATOM 1478 C C . GLU B 1 48 ? 0.394 -21.156 1.517 1 97.56 48 GLU B C 1
ATOM 1480 O O . GLU B 1 48 ? -0.4 -21.219 0.576 1 97.56 48 GLU B O 1
ATOM 1485 N N . GLY B 1 49 ? 0.23 -20.312 2.494 1 97.56 49 GLY B N 1
ATOM 1486 C CA . GLY B 1 49 ? -0.819 -19.297 2.428 1 97.56 49 GLY B CA 1
ATOM 1487 C C . GLY B 1 49 ? -0.672 -18.359 1.247 1 97.56 49 GLY B C 1
ATOM 1488 O O . GLY B 1 49 ? -1.652 -18.062 0.565 1 97.56 49 GLY B O 1
ATOM 1489 N N . ARG B 1 50 ? 0.56 -17.969 1.021 1 97.75 50 ARG B N 1
ATOM 1490 C CA . ARG B 1 50 ? 0.833 -17.078 -0.102 1 97.75 50 ARG B CA 1
ATOM 1491 C C . ARG B 1 50 ? 0.482 -17.734 -1.429 1 97.75 50 ARG B C 1
ATOM 1493 O O . ARG B 1 50 ? -0.1 -17.109 -2.312 1 97.75 50 ARG B O 1
ATOM 1500 N N . LYS B 1 51 ? 0.805 -19 -1.541 1 97.94 51 LYS B N 1
ATOM 1501 C CA . LYS B 1 51 ? 0.503 -19.75 -2.758 1 97.94 51 LYS B CA 1
ATOM 1502 C C . LYS B 1 51 ? -1.003 -19.875 -2.963 1 97.94 51 LYS B C 1
ATOM 1504 O O . LYS B 1 51 ? -1.503 -19.688 -4.074 1 97.94 51 LYS B O 1
ATOM 1509 N N . ARG B 1 52 ? -1.692 -20.172 -1.926 1 96.5 52 ARG B N 1
ATOM 1510 C CA . ARG B 1 52 ? -3.143 -20.312 -2.018 1 96.5 52 ARG B CA 1
ATOM 1511 C C . ARG B 1 52 ? -3.789 -18.984 -2.418 1 96.5 52 ARG B C 1
ATOM 1513 O O . ARG B 1 52 ? -4.711 -18.969 -3.236 1 96.5 52 ARG B O 1
ATOM 1520 N N . PHE B 1 53 ? -3.318 -17.953 -1.866 1 95.75 53 PHE B N 1
ATOM 1521 C CA . PHE B 1 53 ? -3.824 -16.625 -2.211 1 95.75 53 PHE B CA 1
ATOM 1522 C C . PHE B 1 53 ? -3.58 -16.312 -3.684 1 95.75 53 PHE B C 1
ATOM 1524 O O . PHE B 1 53 ? -4.488 -15.867 -4.387 1 95.75 53 PHE B O 1
ATOM 1531 N N . ALA B 1 54 ? -2.375 -16.578 -4.098 1 97.19 54 ALA B N 1
ATOM 1532 C CA . ALA B 1 54 ? -2.033 -16.328 -5.5 1 97.19 54 ALA B CA 1
ATOM 1533 C C . ALA B 1 54 ? -2.908 -17.172 -6.426 1 97.19 54 ALA B C 1
ATOM 1535 O O . ALA B 1 54 ? -3.379 -16.688 -7.457 1 97.19 54 ALA B O 1
ATOM 1536 N N . GLN B 1 55 ? -3.18 -18.359 -6.082 1 96.69 55 GLN B N 1
ATOM 1537 C CA . GLN B 1 55 ? -4.004 -19.25 -6.895 1 96.69 55 GLN B CA 1
ATOM 1538 C C . GLN B 1 55 ? -5.434 -18.734 -7 1 96.69 55 GLN B C 1
ATOM 1540 O O . GLN B 1 55 ? -6.047 -18.797 -8.07 1 96.69 55 GLN B O 1
ATOM 1545 N N . ALA B 1 56 ? -5.953 -18.281 -5.906 1 94.56 56 ALA B N 1
ATOM 1546 C CA . ALA B 1 56 ? -7.289 -17.688 -5.93 1 94.56 56 ALA B CA 1
ATOM 1547 C C . ALA B 1 56 ? -7.336 -16.484 -6.852 1 94.56 56 ALA B C 1
ATOM 1549 O O . ALA B 1 56 ? -8.305 -16.297 -7.59 1 94.56 56 ALA B O 1
ATOM 1550 N N . PHE B 1 57 ? -6.336 -15.711 -6.781 1 96.12 57 PHE B N 1
ATOM 1551 C CA . PHE B 1 57 ? -6.25 -14.523 -7.621 1 96.12 57 PHE B CA 1
ATOM 1552 C C . PHE B 1 57 ? -6.137 -14.906 -9.094 1 96.12 57 PHE B C 1
ATOM 1554 O O . PHE B 1 57 ? -6.785 -14.305 -9.945 1 96.12 57 PHE B O 1
ATOM 1561 N N . PHE B 1 58 ? -5.348 -15.906 -9.398 1 97.81 58 PHE B N 1
ATOM 1562 C CA . PHE B 1 58 ? -5.191 -16.375 -10.766 1 97.81 58 PHE B CA 1
ATOM 1563 C C . PHE B 1 58 ? -6.508 -16.938 -11.297 1 97.81 58 PHE B C 1
ATOM 1565 O O . PHE B 1 58 ? -6.836 -16.766 -12.469 1 97.81 58 PHE B O 1
ATOM 1572 N N . ALA B 1 59 ? -7.211 -17.609 -10.422 1 97.62 59 ALA B N 1
ATOM 1573 C CA . ALA B 1 59 ? -8.508 -18.156 -10.812 1 97.62 59 ALA B CA 1
ATOM 1574 C C . ALA B 1 59 ? -9.492 -17.031 -11.133 1 97.62 59 ALA B C 1
ATOM 1576 O O . ALA B 1 59 ? -10.289 -17.141 -12.07 1 97.62 59 ALA B O 1
ATOM 1577 N N . ALA B 1 60 ? -9.391 -16 -10.414 1 97.62 60 ALA B N 1
ATOM 1578 C CA . ALA B 1 60 ? -10.297 -14.867 -10.602 1 97.62 60 ALA B CA 1
ATOM 1579 C C . ALA B 1 60 ? -9.898 -14.047 -11.828 1 97.62 60 ALA B C 1
ATOM 1581 O O . ALA B 1 60 ? -10.758 -13.5 -12.523 1 97.62 60 ALA B O 1
ATOM 1582 N N . PHE B 1 61 ? -8.617 -13.938 -12.055 1 98.19 61 PHE B N 1
ATOM 1583 C CA . PHE B 1 61 ? -8.047 -13.164 -13.156 1 98.19 61 PHE B CA 1
ATOM 1584 C C . PHE B 1 61 ? -7.066 -14.008 -13.953 1 98.19 61 PHE B C 1
ATOM 1586 O O . PHE B 1 61 ? -5.855 -13.766 -13.914 1 98.19 61 PHE B O 1
ATOM 1593 N N . PRO B 1 62 ? -7.484 -14.852 -14.797 1 98.25 62 PRO B N 1
ATOM 1594 C CA . PRO B 1 62 ? -6.59 -15.789 -15.484 1 98.25 62 PRO B CA 1
ATOM 1595 C C . PRO B 1 62 ? -5.641 -15.086 -16.453 1 98.25 62 PRO B C 1
ATOM 1597 O O . PRO B 1 62 ? -4.605 -15.648 -16.828 1 98.25 62 PRO B O 1
ATOM 1600 N N . ASP B 1 63 ? -5.973 -13.867 -16.891 1 98.44 63 ASP B N 1
ATOM 1601 C CA . ASP B 1 63 ? -5.141 -13.133 -17.828 1 98.44 63 ASP B CA 1
ATOM 1602 C C . ASP B 1 63 ? -4.355 -12.023 -17.125 1 98.44 63 ASP B C 1
ATOM 1604 O O . ASP B 1 63 ? -3.908 -11.07 -17.766 1 98.44 63 ASP B O 1
ATOM 1608 N N . ILE B 1 64 ? -4.242 -12.125 -15.844 1 98.06 64 ILE B N 1
ATOM 1609 C CA . ILE B 1 64 ? -3.592 -11.07 -15.062 1 98.06 64 ILE B CA 1
ATOM 1610 C C . ILE B 1 64 ? -2.176 -10.844 -15.586 1 98.06 64 ILE B C 1
ATOM 1612 O O . ILE B 1 64 ? -1.468 -11.789 -15.922 1 98.06 64 ILE B O 1
ATOM 1616 N N . HIS B 1 65 ? -1.759 -9.625 -15.664 1 98.81 65 HIS B N 1
ATOM 1617 C CA . HIS B 1 65 ? -0.4 -9.219 -16 1 98.81 65 HIS B CA 1
ATOM 1618 C C . HIS B 1 65 ? 0.086 -8.102 -15.086 1 98.81 65 HIS B C 1
ATOM 1620 O O . HIS B 1 65 ? -0.558 -7.055 -14.984 1 98.81 65 HIS B O 1
ATOM 1626 N N . VAL B 1 66 ? 1.229 -8.359 -14.484 1 98.75 66 VAL B N 1
ATOM 1627 C CA . VAL B 1 66 ? 1.767 -7.441 -13.492 1 98.75 66 VAL B CA 1
ATOM 1628 C C . VAL B 1 66 ? 2.947 -6.672 -14.078 1 98.75 66 VAL B C 1
ATOM 1630 O O . VAL B 1 66 ? 3.793 -7.254 -14.766 1 98.75 66 VAL B O 1
ATOM 1633 N N . HIS B 1 67 ? 2.957 -5.395 -13.836 1 98.75 67 HIS B N 1
ATOM 1634 C CA . HIS B 1 67 ? 4.055 -4.508 -14.211 1 98.75 67 HIS B CA 1
ATOM 1635 C C . HIS B 1 67 ? 4.695 -3.877 -12.977 1 98.75 67 HIS B C 1
ATOM 1637 O O . HIS B 1 67 ? 3.996 -3.393 -12.086 1 98.75 67 HIS B O 1
ATOM 1643 N N . ILE B 1 68 ? 6.004 -3.963 -12.938 1 98.81 68 ILE B N 1
ATOM 1644 C CA . ILE B 1 68 ? 6.734 -3.258 -11.891 1 98.81 68 ILE B CA 1
ATOM 1645 C C . ILE B 1 68 ? 6.887 -1.786 -12.266 1 98.81 68 ILE B C 1
ATOM 1647 O O . ILE B 1 68 ? 7.488 -1.46 -13.289 1 98.81 68 ILE B O 1
ATOM 1651 N N . GLU B 1 69 ? 6.355 -0.929 -11.445 1 98.75 69 GLU B N 1
ATOM 1652 C CA . GLU B 1 69 ? 6.438 0.509 -11.68 1 98.75 69 GLU B CA 1
ATOM 1653 C C . GLU B 1 69 ? 7.68 1.108 -11.023 1 98.75 69 GLU B C 1
ATOM 1655 O O . GLU B 1 69 ? 8.328 1.989 -11.602 1 98.75 69 GLU B O 1
ATOM 1660 N N . ASP B 1 70 ? 7.969 0.703 -9.82 1 98.44 70 ASP B N 1
ATOM 1661 C CA . ASP B 1 70 ? 9.164 1.035 -9.055 1 98.44 70 ASP B CA 1
ATOM 1662 C C . ASP B 1 70 ? 9.734 -0.201 -8.359 1 98.44 70 ASP B C 1
ATOM 1664 O O . ASP B 1 70 ? 8.984 -1.071 -7.914 1 98.44 70 ASP B O 1
A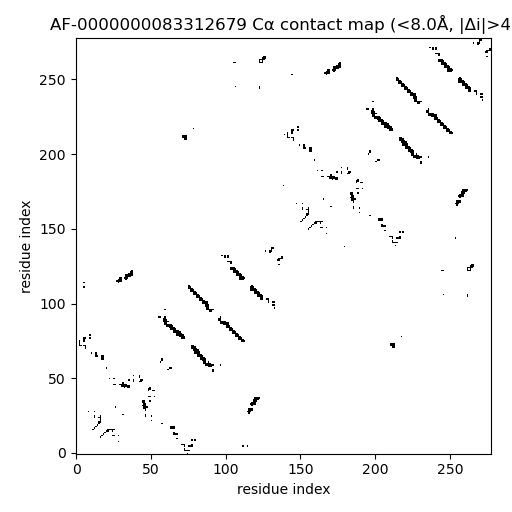TOM 1668 N N . LEU B 1 71 ? 11.031 -0.236 -8.305 1 98.56 71 LEU B N 1
ATOM 1669 C CA . LEU B 1 71 ? 11.727 -1.286 -7.574 1 98.56 71 LEU B CA 1
ATOM 1670 C C . LEU B 1 71 ? 12.961 -0.729 -6.863 1 98.56 71 LEU B C 1
ATOM 1672 O O . LEU B 1 71 ? 13.922 -0.319 -7.512 1 98.56 71 LEU B O 1
ATOM 1676 N N . LEU B 1 72 ? 12.828 -0.656 -5.547 1 98 72 LEU B N 1
ATOM 1677 C CA . LEU B 1 72 ? 13.922 -0.174 -4.707 1 98 72 LEU B CA 1
ATOM 1678 C C . LEU B 1 72 ? 14.492 -1.306 -3.861 1 98 72 LEU B C 1
ATOM 1680 O O . LEU B 1 72 ? 13.82 -2.309 -3.615 1 98 72 LEU B O 1
ATOM 1684 N N . ALA B 1 73 ? 15.742 -1.144 -3.482 1 97.5 73 ALA B N 1
ATOM 1685 C CA . ALA B 1 73 ? 16.391 -2.068 -2.557 1 97.5 73 ALA B CA 1
ATOM 1686 C C . ALA B 1 73 ? 17.344 -1.329 -1.626 1 97.5 73 ALA B C 1
ATOM 1688 O O . ALA B 1 73 ? 18.047 -0.41 -2.053 1 97.5 73 ALA B O 1
ATOM 1689 N N . GLU B 1 74 ? 17.297 -1.664 -0.405 1 96.5 74 GLU B N 1
ATOM 1690 C CA . GLU B 1 74 ? 18.234 -1.179 0.608 1 96.5 74 GLU B CA 1
ATOM 1691 C C . GLU B 1 74 ? 18.484 -2.238 1.677 1 96.5 74 GLU B C 1
ATOM 1693 O O . GLU B 1 74 ? 17.547 -2.711 2.326 1 96.5 74 GLU B O 1
ATOM 1698 N N . GLY B 1 75 ? 19.75 -2.516 1.899 1 95 75 GLY B N 1
ATOM 1699 C CA . GLY B 1 75 ? 20.062 -3.602 2.816 1 95 75 GLY B CA 1
ATOM 1700 C C . GLY B 1 75 ? 19.469 -4.934 2.381 1 95 75 GLY B C 1
ATOM 1701 O O . GLY B 1 75 ? 19.734 -5.395 1.269 1 95 75 GLY B O 1
ATOM 1702 N N . ASP B 1 76 ? 18.719 -5.496 3.271 1 96.62 76 ASP B N 1
ATOM 1703 C CA . ASP B 1 76 ? 18.156 -6.816 3.008 1 96.62 76 ASP B CA 1
ATOM 1704 C C . ASP B 1 76 ? 16.688 -6.703 2.602 1 96.62 76 ASP B C 1
ATOM 1706 O O . ASP B 1 76 ? 15.93 -7.676 2.707 1 96.62 76 ASP B O 1
ATOM 1710 N N . ARG B 1 77 ? 16.312 -5.473 2.148 1 98.06 77 ARG B N 1
ATOM 1711 C CA . ARG B 1 77 ? 14.906 -5.277 1.835 1 98.06 77 ARG B CA 1
ATOM 1712 C C . ARG B 1 77 ? 14.727 -4.742 0.418 1 98.06 77 ARG B C 1
ATOM 1714 O O . ARG B 1 77 ? 15.578 -3.994 -0.079 1 98.06 77 ARG B O 1
ATOM 1721 N N . THR B 1 78 ? 13.648 -5.156 -0.196 1 98.62 78 THR B N 1
ATOM 1722 C CA . THR B 1 78 ? 13.195 -4.586 -1.461 1 98.62 78 THR B CA 1
ATOM 1723 C C . THR B 1 78 ? 11.789 -4.016 -1.324 1 98.62 78 THR B C 1
ATOM 1725 O O . THR B 1 78 ? 11.039 -4.402 -0.422 1 98.62 78 THR B O 1
ATOM 1728 N N . VAL B 1 79 ? 11.453 -3.047 -2.135 1 98.81 79 VAL B N 1
ATOM 1729 C CA . VAL B 1 79 ? 10.109 -2.508 -2.301 1 98.81 79 VAL B CA 1
ATOM 1730 C C . VAL B 1 79 ? 9.727 -2.527 -3.777 1 98.81 79 VAL B C 1
ATOM 1732 O O . VAL B 1 79 ? 10.469 -2.039 -4.629 1 98.81 79 VAL B O 1
ATOM 1735 N N . ALA B 1 80 ? 8.617 -3.072 -4.066 1 98.88 80 ALA B N 1
ATOM 1736 C CA . ALA B 1 80 ? 8.062 -3.066 -5.418 1 98.88 80 ALA B CA 1
ATOM 1737 C C . ALA B 1 80 ? 6.695 -2.389 -5.449 1 98.88 80 ALA B C 1
ATOM 1739 O O . ALA B 1 80 ? 5.762 -2.832 -4.781 1 98.88 80 ALA B O 1
ATOM 1740 N N . ARG B 1 81 ? 6.59 -1.283 -6.113 1 98.94 81 ARG B N 1
ATOM 1741 C CA . ARG B 1 81 ? 5.305 -0.741 -6.535 1 98.94 81 ARG B CA 1
ATOM 1742 C C . ARG B 1 81 ? 4.883 -1.316 -7.887 1 98.94 81 ARG B C 1
ATOM 1744 O O . ARG B 1 81 ? 5.668 -1.314 -8.836 1 98.94 81 ARG B O 1
ATOM 1751 N N . TRP B 1 82 ? 3.68 -1.808 -7.91 1 98.88 82 TRP B N 1
ATOM 1752 C CA . TRP B 1 82 ? 3.287 -2.537 -9.109 1 98.88 82 TRP B CA 1
ATOM 1753 C C . TRP B 1 82 ? 1.85 -2.209 -9.5 1 98.88 82 TRP B C 1
ATOM 1755 O O . TRP B 1 82 ? 1.073 -1.717 -8.68 1 98.88 82 TRP B O 1
ATOM 1765 N N . SER B 1 83 ? 1.566 -2.387 -10.75 1 98.81 83 SER B N 1
ATOM 1766 C CA . SER B 1 83 ? 0.22 -2.396 -11.312 1 98.81 83 SER B CA 1
ATOM 1767 C C . SER B 1 83 ? -0.078 -3.721 -12.008 1 98.81 83 SER B C 1
ATOM 1769 O O . SER B 1 83 ? 0.824 -4.355 -12.555 1 98.81 83 SER B O 1
ATOM 1771 N N . ALA B 1 84 ? -1.306 -4.109 -11.93 1 98.69 84 ALA B N 1
ATOM 1772 C CA . ALA B 1 84 ? -1.75 -5.355 -12.555 1 98.69 84 ALA B CA 1
ATOM 1773 C C . ALA B 1 84 ? -3.053 -5.148 -13.328 1 98.69 84 ALA B C 1
ATOM 1775 O O . ALA B 1 84 ? -3.967 -4.477 -12.844 1 98.69 84 ALA B O 1
ATOM 1776 N N . HIS B 1 85 ? -3.061 -5.668 -14.469 1 98.5 85 HIS B N 1
ATOM 1777 C CA . HIS B 1 85 ? -4.262 -5.637 -15.289 1 98.5 85 HIS B CA 1
ATOM 1778 C C . HIS B 1 85 ? -4.805 -7.043 -15.531 1 98.5 85 HIS B C 1
ATOM 1780 O O . HIS B 1 85 ? -4.031 -7.992 -15.688 1 98.5 85 HIS B O 1
ATOM 1786 N N . GLY B 1 86 ? -6.129 -7.133 -15.539 1 98.38 86 GLY B N 1
ATOM 1787 C CA . GLY B 1 86 ? -6.766 -8.422 -15.766 1 98.38 86 GLY B CA 1
ATOM 1788 C C . GLY B 1 86 ? -8.273 -8.32 -15.914 1 98.38 86 GLY B C 1
ATOM 1789 O O . GLY B 1 86 ? -8.859 -7.262 -15.68 1 98.38 86 GLY B O 1
ATOM 1790 N N . THR B 1 87 ? -8.82 -9.438 -16.359 1 98.62 87 THR B N 1
ATOM 1791 C CA . THR B 1 87 ? -10.273 -9.547 -16.5 1 98.62 87 THR B CA 1
ATOM 1792 C C . THR B 1 87 ? -10.859 -10.445 -15.422 1 98.62 87 THR B C 1
ATOM 1794 O O . THR B 1 87 ? -10.383 -11.562 -15.203 1 98.62 87 THR B O 1
ATOM 1797 N N . HIS B 1 88 ? -11.875 -9.922 -14.742 1 98.38 88 HIS B N 1
ATOM 1798 C CA . HIS B 1 88 ? -12.516 -10.656 -13.664 1 98.38 88 HIS B CA 1
ATOM 1799 C C . HIS B 1 88 ? -13.391 -11.781 -14.211 1 98.38 88 HIS B C 1
ATOM 1801 O O . HIS B 1 88 ? -14.555 -11.555 -14.555 1 98.38 88 HIS B O 1
ATOM 1807 N N . GLN B 1 89 ? -12.859 -12.992 -14.109 1 98.25 89 GLN B N 1
ATOM 1808 C CA . GLN B 1 89 ? -13.539 -14.102 -14.781 1 98.25 89 GLN B CA 1
ATOM 1809 C C . GLN B 1 89 ? -13.906 -15.203 -13.789 1 98.25 89 GLN B C 1
ATOM 1811 O O . GLN B 1 89 ? -14.539 -16.188 -14.164 1 98.25 89 GLN B O 1
ATOM 1816 N N . GLY B 1 90 ? -13.469 -15.086 -12.594 1 97.56 90 GLY B N 1
ATOM 1817 C CA . GLY B 1 90 ? -13.805 -16 -11.523 1 97.56 90 GLY B CA 1
ATOM 1818 C C . GLY B 1 90 ? -14.125 -15.305 -10.211 1 97.56 90 GLY B C 1
ATOM 1819 O O . GLY B 1 90 ? -13.93 -14.094 -10.086 1 97.56 90 GLY B O 1
ATOM 1820 N N . GLU B 1 91 ? -14.594 -16.109 -9.289 1 95.25 91 GLU B N 1
ATOM 1821 C CA . GLU B 1 91 ? -14.969 -15.555 -7.988 1 95.25 91 GLU B CA 1
ATOM 1822 C C . GLU B 1 91 ? -13.742 -15.062 -7.223 1 95.25 91 GLU B C 1
ATOM 1824 O O . GLU B 1 91 ? -12.695 -15.719 -7.238 1 95.25 91 GLU B O 1
ATOM 1829 N N . LEU B 1 92 ? -13.906 -13.891 -6.621 1 90.56 92 LEU B N 1
ATOM 1830 C CA . LEU B 1 92 ? -12.867 -13.328 -5.766 1 90.56 92 LEU B CA 1
ATOM 1831 C C . LEU B 1 92 ? -13.461 -12.789 -4.469 1 90.56 92 LEU B C 1
ATOM 1833 O O . LEU B 1 92 ? -14.266 -11.859 -4.488 1 90.56 92 LEU B O 1
ATOM 1837 N N . MET B 1 93 ? -13.031 -13.328 -3.391 1 81.5 93 MET B N 1
ATOM 1838 C CA . MET B 1 93 ? -13.477 -12.852 -2.082 1 81.5 93 MET B CA 1
ATOM 1839 C C . MET B 1 93 ? -14.992 -12.797 -2.008 1 81.5 93 MET B C 1
ATOM 1841 O O . MET B 1 93 ? -15.562 -11.812 -1.536 1 81.5 93 MET B O 1
ATOM 1845 N N . GLY B 1 94 ? -15.609 -13.711 -2.609 1 86.5 94 GLY B N 1
ATOM 1846 C CA . GLY B 1 94 ? -17.062 -13.82 -2.557 1 86.5 94 GLY B CA 1
ATOM 1847 C C . GLY B 1 94 ? -17.766 -13.023 -3.639 1 86.5 94 GLY B C 1
ATOM 1848 O O . GLY B 1 94 ? -18.984 -13.055 -3.74 1 86.5 94 GLY B O 1
ATOM 1849 N N . ILE B 1 95 ? -17.062 -12.344 -4.426 1 91.44 95 ILE B N 1
ATOM 1850 C CA . ILE B 1 95 ? -17.609 -11.562 -5.527 1 91.44 95 ILE B CA 1
ATOM 1851 C C . ILE B 1 95 ? -17.625 -12.406 -6.805 1 91.44 95 ILE B C 1
ATOM 1853 O O . ILE B 1 95 ? -16.562 -12.812 -7.293 1 91.44 95 ILE B O 1
ATOM 1857 N N . PRO B 1 96 ? -18.781 -12.586 -7.312 1 95.69 96 PRO B N 1
ATOM 1858 C CA . PRO B 1 96 ? -18.828 -13.359 -8.555 1 95.69 96 PRO B CA 1
ATOM 1859 C C . PRO B 1 96 ? -18.156 -12.641 -9.727 1 95.69 96 PRO B C 1
ATOM 1861 O O . PRO B 1 96 ? -17.984 -11.422 -9.688 1 95.69 96 PRO B O 1
ATOM 1864 N N . ALA B 1 97 ? -17.844 -13.43 -10.734 1 97.25 97 ALA B N 1
ATOM 1865 C CA . ALA B 1 97 ? -17.234 -12.859 -11.938 1 97.25 97 ALA B CA 1
ATOM 1866 C C . ALA B 1 97 ? -18.109 -11.758 -12.523 1 97.25 97 ALA B C 1
ATOM 1868 O O . ALA B 1 97 ? -19.312 -11.938 -12.695 1 97.25 97 ALA B O 1
ATOM 1869 N N . THR B 1 98 ? -17.484 -10.703 -12.852 1 97.06 98 THR B N 1
ATOM 1870 C CA . THR B 1 98 ? -18.234 -9.586 -13.406 1 97.06 98 THR B CA 1
ATOM 1871 C C . THR B 1 98 ? -17.969 -9.453 -14.898 1 97.06 98 THR B C 1
ATOM 1873 O O . THR B 1 98 ? -18.719 -8.773 -15.609 1 97.06 98 THR B O 1
ATOM 1876 N N . GLY B 1 99 ? -16.828 -9.992 -15.305 1 97.75 99 GLY B N 1
ATOM 1877 C CA . GLY B 1 99 ? -16.422 -9.844 -16.703 1 97.75 99 GLY B CA 1
ATOM 1878 C C . GLY B 1 99 ? -15.695 -8.547 -16.969 1 97.75 99 GLY B C 1
ATOM 1879 O O . GLY B 1 99 ? -15.219 -8.32 -18.094 1 97.75 99 GLY B O 1
ATOM 1880 N N . LYS B 1 100 ? -15.562 -7.703 -16.031 1 97.56 100 LYS B N 1
ATOM 1881 C CA . LYS B 1 100 ? -14.922 -6.402 -16.219 1 97.56 100 LYS B CA 1
ATOM 1882 C C . LYS B 1 100 ? -13.398 -6.535 -16.203 1 97.56 100 LYS B C 1
ATOM 1884 O O . LYS B 1 100 ? -12.852 -7.406 -15.531 1 97.56 100 LYS B O 1
ATOM 1889 N N . THR B 1 101 ? -12.734 -5.656 -16.906 1 98.25 101 THR B N 1
ATOM 1890 C CA . THR B 1 101 ? -11.289 -5.5 -16.812 1 98.25 101 THR B CA 1
ATOM 1891 C C . THR B 1 101 ? -10.922 -4.484 -15.734 1 98.25 101 THR B C 1
ATOM 1893 O O . THR B 1 101 ? -11.586 -3.453 -15.594 1 98.25 101 THR B O 1
ATOM 1896 N N . VAL B 1 102 ? -9.938 -4.863 -14.992 1 97.81 102 VAL B N 1
ATOM 1897 C CA . VAL B 1 102 ? -9.555 -4.004 -13.875 1 97.81 102 VAL B CA 1
ATOM 1898 C C . VAL B 1 102 ? -8.062 -3.695 -13.945 1 97.81 102 VAL B C 1
ATOM 1900 O O . VAL B 1 102 ? -7.309 -4.391 -14.625 1 97.81 102 VAL B O 1
ATOM 1903 N N . ASN B 1 103 ? -7.719 -2.578 -13.359 1 98.25 103 ASN B N 1
ATOM 1904 C CA . ASN B 1 103 ? -6.348 -2.227 -13 1 98.25 103 ASN B CA 1
ATOM 1905 C C . ASN B 1 103 ? -6.156 -2.17 -11.492 1 98.25 103 ASN B C 1
ATOM 1907 O O . ASN B 1 103 ? -6.758 -1.331 -10.82 1 98.25 103 ASN B O 1
ATOM 1911 N N . LEU B 1 104 ? -5.328 -3.057 -11.023 1 97.88 104 LEU B N 1
ATOM 1912 C CA . LEU B 1 104 ? -5.027 -3.133 -9.602 1 97.88 104 LEU B CA 1
ATOM 1913 C C . LEU B 1 104 ? -3.627 -2.604 -9.312 1 97.88 104 LEU B C 1
ATOM 1915 O O . LEU B 1 104 ? -2.686 -2.883 -10.062 1 97.88 104 LEU B O 1
ATOM 1919 N N . THR B 1 105 ? -3.494 -1.863 -8.211 1 98.56 105 THR B N 1
ATOM 1920 C CA . THR B 1 105 ? -2.172 -1.381 -7.828 1 98.56 105 THR B CA 1
ATOM 1921 C C . THR B 1 105 ? -1.818 -1.84 -6.414 1 98.56 105 THR B C 1
ATOM 1923 O O . THR B 1 105 ? -2.707 -2.105 -5.605 1 98.56 105 THR B O 1
ATOM 1926 N N . GLY B 1 106 ? -0.528 -1.962 -6.113 1 98.75 106 GLY B N 1
ATOM 1927 C CA . GLY B 1 106 ? -0.042 -2.377 -4.805 1 98.75 106 GLY B CA 1
ATOM 1928 C C . GLY B 1 106 ? 1.406 -1.998 -4.559 1 98.75 106 GLY B C 1
ATOM 1929 O O . GLY B 1 106 ? 2.109 -1.584 -5.484 1 98.75 106 GLY B O 1
ATOM 1930 N N . ILE B 1 107 ? 1.794 -2.043 -3.35 1 98.94 107 ILE B N 1
ATOM 1931 C CA . ILE B 1 107 ? 3.18 -1.891 -2.92 1 98.94 107 ILE B CA 1
ATOM 1932 C C . ILE B 1 107 ? 3.557 -3.031 -1.977 1 98.94 107 ILE B C 1
ATOM 1934 O O . ILE B 1 107 ? 2.855 -3.291 -0.996 1 98.94 107 ILE B O 1
ATOM 1938 N N . ALA B 1 108 ? 4.668 -3.721 -2.248 1 98.88 108 ALA B N 1
ATOM 1939 C CA . ALA B 1 108 ? 5.145 -4.859 -1.47 1 98.88 108 ALA B CA 1
ATOM 1940 C C . ALA B 1 108 ? 6.559 -4.617 -0.954 1 98.88 108 ALA B C 1
ATOM 1942 O O . ALA B 1 108 ? 7.395 -4.043 -1.659 1 98.88 108 ALA B O 1
ATOM 1943 N N . ILE B 1 109 ? 6.801 -5.023 0.248 1 98.88 109 ILE B N 1
ATOM 1944 C CA . ILE B 1 109 ? 8.125 -5.02 0.864 1 98.88 109 ILE B CA 1
ATOM 1945 C C . ILE B 1 109 ? 8.516 -6.441 1.256 1 98.88 109 ILE B C 1
ATOM 1947 O O . ILE B 1 109 ? 7.727 -7.164 1.864 1 98.88 109 ILE B O 1
ATOM 1951 N N . ASP B 1 110 ? 9.703 -6.832 0.908 1 98.75 110 ASP B N 1
ATOM 1952 C CA . ASP B 1 110 ? 10.258 -8.117 1.32 1 98.75 110 ASP B CA 1
ATOM 1953 C C . ASP B 1 110 ? 11.594 -7.938 2.031 1 98.75 110 ASP B C 1
ATOM 1955 O O . ASP B 1 110 ? 12.461 -7.188 1.563 1 98.75 110 ASP B O 1
ATOM 1959 N N . ARG B 1 111 ? 11.688 -8.562 3.162 1 98.69 111 ARG B N 1
ATOM 1960 C CA . ARG B 1 111 ? 12.992 -8.75 3.797 1 98.69 111 ARG B CA 1
ATOM 1961 C C . ARG B 1 111 ? 13.578 -10.117 3.447 1 98.69 111 ARG B C 1
ATOM 1963 O O . ARG B 1 111 ? 12.883 -11.133 3.514 1 98.69 111 ARG B O 1
ATOM 1970 N N . PHE B 1 112 ? 14.867 -10.148 3.104 1 98.31 112 PHE B N 1
ATOM 1971 C CA . PHE B 1 112 ? 15.461 -11.367 2.568 1 98.31 112 PHE B CA 1
ATOM 1972 C C . PHE B 1 112 ? 16.531 -11.914 3.512 1 98.31 112 PHE B C 1
ATOM 1974 O O . PHE B 1 112 ? 17.266 -11.141 4.129 1 98.31 112 PHE B O 1
ATOM 1981 N N . GLU B 1 113 ? 16.562 -13.164 3.65 1 97.38 113 GLU B N 1
ATOM 1982 C CA . GLU B 1 113 ? 17.672 -13.945 4.211 1 97.38 113 GLU B CA 1
ATOM 1983 C C . GLU B 1 113 ? 18.031 -15.117 3.307 1 97.38 113 GLU B C 1
ATOM 1985 O O . GLU B 1 113 ? 17.156 -15.875 2.881 1 97.38 113 GLU B O 1
ATOM 1990 N N . ASN B 1 114 ? 19.312 -15.219 2.992 1 93.94 114 ASN B N 1
ATOM 1991 C CA . ASN B 1 114 ? 19.828 -16.312 2.176 1 93.94 114 ASN B CA 1
ATOM 1992 C C . ASN B 1 114 ? 19.078 -16.422 0.855 1 93.94 114 ASN B C 1
ATOM 1994 O O . ASN B 1 114 ? 18.672 -17.516 0.46 1 93.94 114 ASN B O 1
ATOM 1998 N N . GLY B 1 115 ? 18.672 -15.297 0.352 1 94.31 115 GLY B N 1
ATOM 1999 C CA . GLY B 1 115 ? 18.141 -15.234 -1 1 94.31 115 GLY B CA 1
ATOM 2000 C C . GLY B 1 115 ? 16.641 -15.453 -1.058 1 94.31 115 GLY B C 1
ATOM 2001 O O . GLY B 1 115 ? 16.047 -15.391 -2.133 1 94.31 115 GLY B O 1
ATOM 2002 N N . GLN B 1 116 ? 15.984 -15.688 0.038 1 98.25 116 GLN B N 1
ATOM 2003 C CA . GLN B 1 116 ? 14.539 -15.875 0.079 1 98.25 116 GLN B CA 1
ATOM 2004 C C . GLN B 1 116 ? 13.875 -14.797 0.926 1 98.25 116 GLN B C 1
ATOM 2006 O O . GLN B 1 116 ? 14.445 -14.32 1.906 1 98.25 116 GLN B O 1
ATOM 2011 N N . SER B 1 117 ? 12.664 -14.43 0.498 1 98.69 117 SER B N 1
ATOM 2012 C CA . SER B 1 117 ? 11.859 -13.555 1.345 1 98.69 117 SER B CA 1
ATOM 2013 C C . SER B 1 117 ? 11.461 -14.258 2.639 1 98.69 117 SER B C 1
ATOM 2015 O O . SER B 1 117 ? 10.875 -15.344 2.607 1 98.69 117 SER B O 1
ATOM 2017 N N . VAL B 1 118 ? 11.781 -13.672 3.768 1 98.75 118 VAL B N 1
ATOM 2018 C CA . VAL B 1 118 ? 11.469 -14.273 5.059 1 98.75 118 VAL B CA 1
ATOM 2019 C C . VAL B 1 118 ? 10.406 -13.445 5.773 1 98.75 118 VAL B C 1
ATOM 2021 O O . VAL B 1 118 ? 9.852 -13.875 6.785 1 98.75 118 VAL B O 1
ATOM 2024 N N . GLU B 1 119 ? 10.141 -12.289 5.355 1 98.81 119 GLU B N 1
ATOM 2025 C CA . GLU B 1 119 ? 9.102 -11.406 5.879 1 98.81 119 GLU B CA 1
ATOM 2026 C C . GLU B 1 119 ? 8.531 -10.516 4.777 1 98.81 119 GLU B C 1
ATOM 2028 O O . GLU B 1 119 ? 9.281 -9.938 3.988 1 98.81 119 GLU B O 1
ATOM 2033 N N . HIS B 1 120 ? 7.246 -10.477 4.711 1 98.75 120 HIS B N 1
ATOM 2034 C CA . HIS B 1 120 ? 6.559 -9.852 3.584 1 98.75 120 HIS B CA 1
ATOM 2035 C C . HIS B 1 120 ? 5.438 -8.938 4.059 1 98.75 120 HIS B C 1
ATOM 2037 O O . HIS B 1 120 ? 4.645 -9.32 4.922 1 98.75 120 HIS B O 1
ATOM 2043 N N . TRP B 1 121 ? 5.434 -7.684 3.611 1 98.75 121 TRP B N 1
ATOM 2044 C CA . TRP B 1 121 ? 4.348 -6.723 3.746 1 98.75 121 TRP B CA 1
ATOM 2045 C C . TRP B 1 121 ? 3.797 -6.328 2.381 1 98.75 121 TRP B C 1
ATOM 2047 O O . TRP B 1 121 ? 4.551 -6.191 1.415 1 98.75 121 TRP B O 1
ATOM 2057 N N . GLU B 1 122 ? 2.527 -6.094 2.346 1 98.69 122 GLU B N 1
ATOM 2058 C CA . GLU B 1 122 ? 1.927 -5.609 1.105 1 98.69 122 GLU B CA 1
ATOM 2059 C C . GLU B 1 122 ? 0.585 -4.934 1.37 1 98.69 122 GLU B C 1
ATOM 2061 O O . GLU B 1 122 ? -0.191 -5.387 2.213 1 98.69 122 GLU B O 1
ATOM 2066 N N . ILE B 1 123 ? 0.354 -3.844 0.675 1 98.56 123 ILE B N 1
ATOM 2067 C CA . ILE B 1 123 ? -0.969 -3.232 0.624 1 98.56 123 ILE B CA 1
ATOM 2068 C C . ILE B 1 123 ? -1.409 -3.076 -0.83 1 98.56 123 ILE B C 1
ATOM 2070 O O . ILE B 1 123 ? -0.633 -2.621 -1.675 1 98.56 123 ILE B O 1
ATOM 2074 N N . ILE B 1 124 ? -2.545 -3.559 -1.112 1 97.88 124 ILE B N 1
ATOM 2075 C CA . ILE B 1 124 ? -3.184 -3.41 -2.414 1 97.88 124 ILE B CA 1
ATOM 2076 C C . ILE B 1 124 ? -4.332 -2.406 -2.316 1 97.88 124 ILE B C 1
ATOM 2078 O O . ILE B 1 124 ? -4.949 -2.266 -1.26 1 97.88 124 ILE B O 1
ATOM 2082 N N . ASP B 1 125 ? -4.602 -1.679 -3.385 1 96.62 125 ASP B N 1
ATOM 2083 C CA . ASP B 1 125 ? -5.746 -0.775 -3.424 1 96.62 125 ASP B CA 1
ATOM 2084 C C . ASP B 1 125 ? -7.055 -1.553 -3.549 1 96.62 125 ASP B C 1
ATOM 2086 O O . ASP B 1 125 ? -7.668 -1.581 -4.617 1 96.62 125 ASP B O 1
ATOM 2090 N N . GLN B 1 126 ? -7.559 -2.018 -2.441 1 94.56 126 GLN B N 1
ATOM 2091 C CA . GLN B 1 126 ? -8.734 -2.879 -2.436 1 94.56 126 GLN B CA 1
ATOM 2092 C C . GLN B 1 126 ? -10 -2.084 -2.738 1 94.56 126 GLN B C 1
ATOM 2094 O O . GLN B 1 126 ? -10.898 -2.574 -3.428 1 94.56 126 GLN B O 1
ATOM 2099 N N . VAL B 1 127 ? -10.078 -0.925 -2.232 1 92.44 127 VAL B N 1
ATOM 2100 C CA . VAL B 1 127 ? -11.25 -0.098 -2.473 1 92.44 127 VAL B CA 1
ATOM 2101 C C . VAL B 1 127 ? -11.344 0.249 -3.957 1 92.44 127 VAL B C 1
ATOM 2103 O O . VAL B 1 127 ? -12.414 0.121 -4.566 1 92.44 127 VAL B O 1
ATOM 2106 N N . GLY B 1 128 ? -10.156 0.668 -4.547 1 94.44 128 GLY B N 1
ATOM 2107 C CA . GLY B 1 128 ? -10.141 0.916 -5.98 1 94.44 128 GLY B CA 1
ATOM 2108 C C . GLY B 1 128 ? -10.578 -0.286 -6.797 1 94.44 128 GLY B C 1
ATOM 2109 O O . GLY B 1 128 ? -11.312 -0.143 -7.777 1 94.44 128 GLY B O 1
ATOM 2110 N N . LEU B 1 129 ? -10.141 -1.439 -6.402 1 95.12 129 LEU B N 1
ATOM 2111 C CA . LEU B 1 129 ? -10.539 -2.666 -7.086 1 95.12 129 LEU B CA 1
ATOM 2112 C C . LEU B 1 129 ? -12.047 -2.877 -6.984 1 95.12 129 LEU B C 1
ATOM 2114 O O . LEU B 1 129 ? -12.711 -3.125 -7.996 1 95.12 129 LEU B O 1
ATOM 2118 N N . MET B 1 130 ? -12.547 -2.752 -5.801 1 92.62 130 MET B N 1
ATOM 2119 C CA . MET B 1 130 ? -13.969 -2.982 -5.582 1 92.62 130 MET B CA 1
ATOM 2120 C C . MET B 1 130 ? -14.812 -1.987 -6.375 1 92.62 130 MET B C 1
ATOM 2122 O O . MET B 1 130 ? -15.883 -2.332 -6.871 1 92.62 130 MET B O 1
ATOM 2126 N N . GLN B 1 131 ? -14.375 -0.785 -6.434 1 93.88 131 GLN B N 1
ATOM 2127 C CA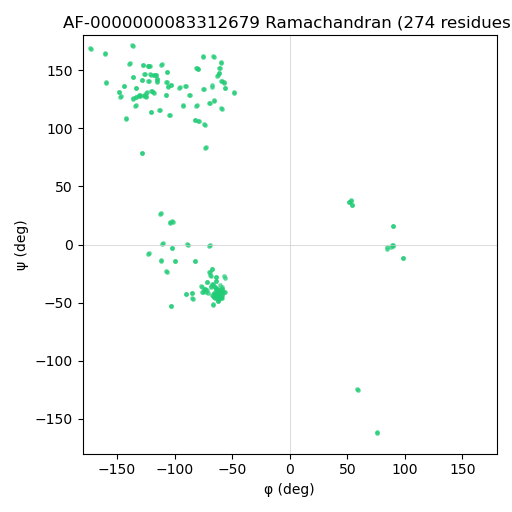 . GLN B 1 131 ? -15.07 0.219 -7.23 1 93.88 131 GLN B CA 1
ATOM 2128 C C . GLN B 1 131 ? -15.102 -0.176 -8.703 1 93.88 131 GLN B C 1
ATOM 2130 O O . GLN B 1 131 ? -16.141 -0.076 -9.352 1 93.88 131 GLN B O 1
ATOM 2135 N N . GLN B 1 132 ? -14.023 -0.613 -9.227 1 95.94 132 G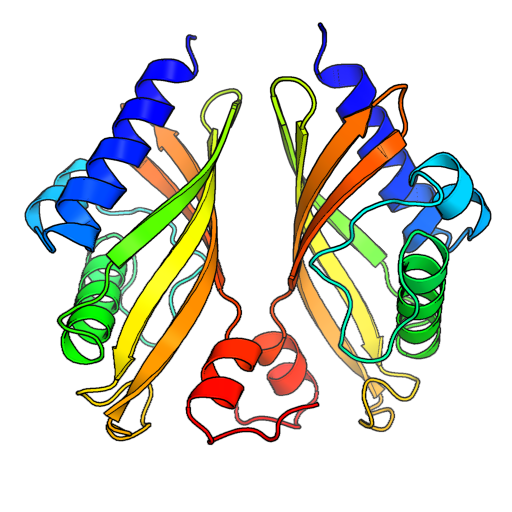LN B N 1
ATOM 2136 C CA . GLN B 1 132 ? -13.93 -1.025 -10.625 1 95.94 132 GLN B CA 1
ATOM 2137 C C . GLN B 1 132 ? -14.82 -2.23 -10.906 1 95.94 132 GLN B C 1
ATOM 2139 O O . GLN B 1 132 ? -15.352 -2.373 -12.008 1 95.94 132 GLN B O 1
ATOM 2144 N N . LEU B 1 133 ? -15.008 -3.08 -9.906 1 94.75 133 LEU B N 1
ATOM 2145 C CA . LEU B 1 133 ? -15.828 -4.281 -10.047 1 94.75 133 LEU B CA 1
ATOM 2146 C C . LEU B 1 133 ? -17.312 -3.961 -9.875 1 94.75 133 LEU B C 1
ATOM 2148 O O . LEU B 1 133 ? -18.156 -4.809 -10.133 1 94.75 133 LEU B O 1
ATOM 2152 N N . GLY B 1 134 ? -17.625 -2.795 -9.367 1 91.12 134 GLY B N 1
ATOM 2153 C CA . GLY B 1 134 ? -19 -2.35 -9.242 1 91.12 134 GLY B CA 1
ATOM 2154 C C . GLY B 1 134 ? -19.641 -2.742 -7.914 1 91.12 134 GLY B C 1
ATOM 2155 O O . GLY B 1 134 ? -20.859 -2.732 -7.777 1 91.12 134 GLY B O 1
ATOM 2156 N N . VAL B 1 135 ? -18.859 -3.115 -6.973 1 87.12 135 VAL B N 1
ATOM 2157 C CA . VAL B 1 135 ? -19.406 -3.574 -5.703 1 87.12 135 VAL B CA 1
ATOM 2158 C C . VAL B 1 135 ? -19.344 -2.445 -4.676 1 87.12 135 VAL B C 1
ATOM 2160 O O . VAL B 1 135 ? -19.891 -2.57 -3.576 1 87.12 135 VAL B O 1
ATOM 2163 N N . MET B 1 136 ? -18.609 -1.406 -4.93 1 83.81 136 MET B N 1
ATOM 2164 C CA . MET B 1 136 ? -18.562 -0.165 -4.164 1 83.81 136 MET B CA 1
ATOM 2165 C C . MET B 1 136 ? -18.766 1.044 -5.066 1 83.81 136 MET B C 1
ATOM 2167 O O . MET B 1 136 ? -18.312 1.054 -6.211 1 83.81 136 MET B O 1
ATOM 2171 N N . PRO B 1 137 ? -19.5 2.021 -4.539 1 78.88 137 PRO B N 1
ATOM 2172 C CA . PRO B 1 137 ? -19.656 3.225 -5.359 1 78.88 137 PRO B CA 1
ATOM 2173 C C . PRO B 1 137 ? -18.344 3.943 -5.633 1 78.88 137 PRO B C 1
ATOM 2175 O O . PRO B 1 137 ? -17.422 3.885 -4.816 1 78.88 137 PRO B O 1
ATOM 2178 N N . ALA B 1 138 ? -18.375 4.488 -6.906 1 69.19 138 ALA B N 1
ATOM 2179 C CA . ALA B 1 138 ? -17.234 5.328 -7.23 1 69.19 138 ALA B CA 1
ATOM 2180 C C . ALA B 1 138 ? -17.25 6.625 -6.43 1 69.19 138 ALA B C 1
ATOM 2182 O O . ALA B 1 138 ? -18.328 7.176 -6.156 1 69.19 138 ALA B O 1
ATOM 2183 N N . SER B 1 139 ? -16.172 7.023 -5.551 1 57.56 139 SER B N 1
ATOM 2184 C CA . SER B 1 139 ? -16.234 8.297 -4.836 1 57.56 139 SER B CA 1
ATOM 2185 C C . SER B 1 139 ? -16.547 9.445 -5.777 1 57.56 139 SER B C 1
ATOM 2187 O O . SER B 1 139 ? -16.234 9.391 -6.969 1 57.56 139 SER B O 1
#